Protein AF-A0A961CIH7-F1 (afdb_monomer_lite)

Structure (mmCIF, N/CA/C/O backbone):
data_AF-A0A961CIH7-F1
#
_entry.id   AF-A0A961CIH7-F1
#
loop_
_atom_site.group_PDB
_atom_site.id
_atom_site.type_symbol
_atom_site.label_atom_id
_atom_site.label_alt_id
_atom_site.label_comp_id
_atom_site.label_asym_id
_atom_site.label_entity_id
_atom_site.label_seq_id
_atom_site.pdbx_PDB_ins_code
_atom_site.Cartn_x
_atom_site.Cartn_y
_atom_site.Cartn_z
_atom_site.occupancy
_atom_site.B_iso_or_equiv
_atom_site.auth_seq_id
_atom_site.auth_comp_id
_atom_site.auth_asym_id
_atom_site.auth_atom_id
_atom_site.pdbx_PDB_model_num
ATOM 1 N N . MET A 1 1 ? -5.321 0.991 -10.968 1.00 87.06 1 MET A N 1
ATOM 2 C CA . MET A 1 1 ? -4.428 2.111 -11.330 1.00 87.06 1 MET A CA 1
ATOM 3 C C . MET A 1 1 ? -3.794 2.618 -10.050 1.00 87.06 1 MET A C 1
ATOM 5 O O . MET A 1 1 ? -4.503 2.678 -9.063 1.00 87.06 1 MET A O 1
ATOM 9 N N . GLU A 1 2 ? -2.503 2.921 -10.022 1.00 84.00 2 GLU A N 1
ATOM 10 C CA . GLU A 1 2 ? -1.928 3.670 -8.895 1.00 84.00 2 GLU A CA 1
ATOM 11 C C . GLU A 1 2 ? -2.085 5.167 -9.161 1.00 84.00 2 GLU A C 1
ATOM 13 O O . GLU A 1 2 ? -1.960 5.588 -10.314 1.00 84.00 2 GLU A O 1
ATOM 18 N N . ILE A 1 3 ? -2.409 5.942 -8.127 1.00 85.25 3 ILE A N 1
ATOM 19 C CA . ILE A 1 3 ? -2.537 7.399 -8.218 1.00 85.25 3 ILE A CA 1
ATOM 20 C C . ILE A 1 3 ? -1.649 8.058 -7.166 1.00 85.25 3 ILE A C 1
ATOM 22 O O . ILE A 1 3 ? -1.522 7.541 -6.062 1.00 85.25 3 ILE A O 1
ATOM 26 N N . VAL A 1 4 ? -1.061 9.201 -7.517 1.00 78.06 4 VAL A N 1
ATOM 27 C CA . VAL A 1 4 ? -0.292 10.052 -6.602 1.00 78.06 4 VAL A CA 1
ATOM 28 C C . VAL A 1 4 ? -1.061 11.361 -6.464 1.00 78.06 4 VAL A C 1
ATOM 30 O O . VAL A 1 4 ? -1.195 12.117 -7.434 1.00 78.06 4 VAL A O 1
ATOM 33 N N . THR A 1 5 ? -1.625 11.579 -5.280 1.00 81.12 5 THR A N 1
ATOM 34 C CA . THR A 1 5 ? -2.410 12.772 -4.942 1.00 81.12 5 THR A CA 1
ATOM 35 C C . THR A 1 5 ? -1.552 13.786 -4.189 1.00 81.12 5 THR A C 1
ATOM 37 O O . THR A 1 5 ? -0.358 13.572 -3.956 1.00 81.12 5 THR A O 1
ATOM 40 N N . GLU A 1 6 ? -2.148 14.918 -3.813 1.00 76.00 6 GLU A N 1
ATOM 41 C CA . GLU A 1 6 ? -1.465 15.949 -3.027 1.00 76.00 6 GLU A CA 1
ATOM 42 C C . GLU A 1 6 ? -0.928 15.398 -1.693 1.00 76.00 6 GLU A C 1
ATOM 44 O O . GLU A 1 6 ? 0.123 15.838 -1.231 1.00 76.00 6 GLU A O 1
ATOM 49 N N . LEU A 1 7 ? -1.590 14.389 -1.112 1.00 76.56 7 LEU A N 1
ATOM 50 C CA . LEU A 1 7 ? -1.195 13.777 0.162 1.00 76.56 7 LEU A CA 1
ATOM 51 C C . LEU A 1 7 ? 0.161 13.056 0.112 1.00 76.56 7 LEU A C 1
ATOM 53 O O . LEU A 1 7 ? 0.823 12.933 1.145 1.00 76.56 7 LEU A O 1
ATOM 57 N N . ASP A 1 8 ? 0.588 12.585 -1.062 1.00 69.06 8 ASP A N 1
ATOM 58 C CA . ASP A 1 8 ? 1.883 11.912 -1.251 1.00 69.06 8 ASP A CA 1
ATOM 59 C C . ASP A 1 8 ? 2.957 12.833 -1.863 1.00 69.06 8 ASP A C 1
ATOM 61 O O . ASP A 1 8 ? 4.163 12.553 -1.807 1.00 69.06 8 ASP A O 1
ATOM 65 N N . ALA A 1 9 ? 2.535 13.984 -2.392 1.00 65.06 9 ALA A N 1
ATOM 66 C CA . ALA A 1 9 ? 3.387 14.915 -3.109 1.00 65.06 9 ALA A CA 1
ATOM 67 C C . ALA A 1 9 ? 4.495 15.500 -2.215 1.00 65.06 9 ALA A C 1
ATOM 69 O O . ALA A 1 9 ? 4.264 16.188 -1.219 1.00 65.06 9 ALA A O 1
ATOM 70 N N . VAL A 1 10 ? 5.749 15.288 -2.614 1.00 63.66 10 VAL A N 1
ATOM 71 C CA . VAL A 1 10 ? 6.903 15.992 -2.036 1.00 63.66 10 VAL A CA 1
ATOM 72 C C . VAL A 1 10 ? 6.899 17.441 -2.553 1.00 63.66 10 VAL A C 1
ATOM 74 O O . VAL A 1 10 ? 6.533 17.659 -3.714 1.00 63.66 10 VAL A O 1
ATOM 77 N N . PRO A 1 11 ? 7.317 18.455 -1.768 1.00 57.00 11 PRO A N 1
ATOM 78 C CA . PRO A 1 11 ? 7.353 19.839 -2.237 1.00 57.00 11 PRO A CA 1
ATOM 79 C C . PRO A 1 11 ? 8.042 19.996 -3.602 1.00 57.00 11 PRO A C 1
ATOM 81 O O . PRO A 1 11 ? 9.214 19.662 -3.761 1.00 57.00 11 PRO A O 1
ATOM 84 N N . GLY A 1 12 ? 7.305 20.526 -4.584 1.00 56.75 12 GLY A N 1
ATOM 85 C CA . GLY A 1 12 ? 7.781 20.721 -5.959 1.00 56.75 12 GLY A CA 1
ATOM 86 C C . GLY A 1 12 ? 7.516 19.560 -6.925 1.00 56.75 12 GLY A C 1
ATOM 87 O O . GLY A 1 12 ? 7.891 19.676 -8.090 1.00 56.75 12 GLY A O 1
ATOM 88 N N . SER A 1 13 ? 6.876 18.475 -6.476 1.00 63.25 13 SER A N 1
ATOM 89 C CA . SER A 1 13 ? 6.378 17.409 -7.355 1.00 63.25 13 SER A CA 1
ATOM 90 C C . SER A 1 13 ? 5.023 17.763 -7.978 1.00 63.25 13 SER A C 1
ATOM 92 O O . SER A 1 13 ? 4.261 18.568 -7.437 1.00 63.25 13 SER A O 1
ATOM 94 N N . GLU A 1 14 ? 4.747 17.189 -9.149 1.00 70.38 14 GLU A N 1
ATOM 95 C CA . GLU A 1 14 ? 3.418 17.234 -9.757 1.00 70.38 14 GLU A CA 1
ATOM 96 C C . GLU A 1 14 ? 2.511 16.221 -9.054 1.00 70.38 14 GLU A C 1
ATOM 98 O O . GLU A 1 14 ? 2.923 15.093 -8.790 1.00 70.38 14 GLU A O 1
ATOM 103 N N . PHE A 1 15 ? 1.271 16.618 -8.785 1.00 79.06 15 PHE A N 1
ATOM 104 C CA . PHE A 1 15 ? 0.226 15.745 -8.261 1.00 79.06 15 PHE A CA 1
ATOM 105 C C . PHE A 1 15 ? -1.049 15.919 -9.077 1.00 79.06 15 PHE A C 1
ATOM 107 O O . PHE A 1 15 ? -1.225 16.917 -9.785 1.00 79.06 15 PHE A O 1
ATOM 114 N N . ILE A 1 16 ? -1.934 14.932 -8.987 1.00 81.50 16 ILE A N 1
ATOM 115 C CA . ILE A 1 16 ? -3.257 14.989 -9.597 1.00 81.50 16 ILE A CA 1
ATOM 116 C C . ILE A 1 16 ? -4.294 15.157 -8.488 1.00 81.50 16 ILE A C 1
ATOM 118 O O . ILE A 1 16 ? -4.253 14.467 -7.473 1.00 81.50 16 ILE A O 1
ATOM 122 N N . ASP A 1 17 ? -5.223 16.085 -8.703 1.00 90.50 17 ASP A N 1
ATOM 123 C CA . ASP A 1 17 ? -6.420 16.235 -7.879 1.00 90.50 17 ASP A CA 1
ATOM 124 C C . ASP A 1 17 ? -7.229 14.926 -7.863 1.00 90.50 17 ASP A C 1
ATOM 126 O O . ASP A 1 17 ? -7.422 14.297 -8.908 1.00 90.50 17 ASP A O 1
ATOM 130 N N . VAL A 1 18 ? -7.689 14.497 -6.687 1.00 93.56 18 VAL A N 1
ATOM 131 C CA . VAL A 1 18 ? -8.306 13.174 -6.512 1.00 93.56 18 VAL A CA 1
ATOM 132 C C . VAL A 1 18 ? -9.562 12.972 -7.373 1.00 93.56 18 VAL A C 1
ATOM 134 O O . VAL A 1 18 ? -9.771 11.866 -7.875 1.00 93.56 18 VAL A O 1
ATOM 137 N N . GLU A 1 19 ? -10.348 14.022 -7.636 1.00 94.88 19 GLU A N 1
ATOM 138 C CA . GLU A 1 19 ? -11.523 13.948 -8.518 1.00 94.88 19 GLU A CA 1
ATOM 139 C C . GLU A 1 19 ? -11.087 13.677 -9.959 1.00 94.88 19 GLU A C 1
ATOM 141 O O . GLU A 1 19 ? -11.604 12.787 -10.637 1.00 94.88 19 GLU A O 1
ATOM 146 N N . VAL A 1 20 ? -10.048 14.382 -10.417 1.00 94.69 20 VAL A N 1
ATOM 147 C CA . VAL A 1 20 ? -9.475 14.166 -11.753 1.00 94.69 20 VAL A CA 1
ATOM 148 C C . VAL A 1 20 ? -8.903 12.752 -11.877 1.00 94.69 20 VAL A C 1
ATOM 150 O O . VAL A 1 20 ? -9.085 12.100 -12.909 1.00 94.69 20 VAL A O 1
ATOM 153 N N . ALA A 1 21 ? -8.227 12.253 -10.840 1.00 93.50 21 ALA A N 1
ATOM 154 C CA . ALA A 1 21 ? -7.721 10.884 -10.816 1.00 93.50 21 ALA A CA 1
ATOM 155 C C . ALA A 1 21 ? -8.858 9.851 -10.901 1.00 93.50 21 ALA A C 1
ATOM 157 O O . ALA A 1 21 ? -8.747 8.885 -11.663 1.00 93.50 21 ALA A O 1
ATOM 158 N N . ALA A 1 22 ? -9.951 10.064 -10.162 1.00 96.25 22 ALA A N 1
ATOM 159 C CA . ALA A 1 22 ? -11.122 9.194 -10.169 1.00 96.25 22 ALA A CA 1
ATOM 160 C C . ALA A 1 22 ? -11.787 9.152 -11.556 1.00 96.25 22 ALA A C 1
ATOM 162 O O . ALA A 1 22 ? -12.001 8.067 -12.106 1.00 96.25 22 ALA A O 1
ATOM 163 N N . ASP A 1 23 ? -12.017 10.316 -12.167 1.00 96.75 23 ASP A N 1
ATOM 164 C CA . ASP A 1 23 ? -12.576 10.442 -13.516 1.00 96.75 23 ASP A CA 1
ATOM 165 C C . ASP A 1 23 ? -11.718 9.718 -14.561 1.00 96.75 23 ASP A C 1
ATOM 167 O O . ASP A 1 23 ? -12.231 8.959 -15.391 1.00 96.75 23 ASP A O 1
ATOM 171 N N . VAL A 1 24 ? -10.394 9.908 -14.516 1.00 95.56 24 VAL A N 1
ATOM 172 C CA . VAL A 1 24 ? -9.453 9.232 -15.422 1.00 95.56 24 VAL A CA 1
ATOM 173 C C . VAL A 1 24 ? -9.484 7.720 -15.214 1.00 95.56 24 VAL A C 1
ATOM 175 O O . VAL A 1 24 ? -9.499 6.971 -16.196 1.00 95.56 24 VAL A O 1
ATOM 178 N N . ALA A 1 25 ? -9.529 7.256 -13.964 1.00 95.81 25 ALA A N 1
ATOM 179 C CA . ALA A 1 25 ? -9.604 5.835 -13.655 1.00 95.81 25 ALA A CA 1
ATOM 180 C C . ALA A 1 25 ? -10.885 5.209 -14.235 1.00 95.81 25 ALA A C 1
ATOM 182 O O . ALA A 1 25 ? -10.819 4.198 -14.944 1.00 95.81 25 ALA A O 1
ATOM 183 N N . VAL A 1 26 ? -12.041 5.838 -14.011 1.00 97.19 26 VAL A N 1
ATOM 184 C CA . VAL A 1 26 ? -13.335 5.363 -14.520 1.00 97.19 26 VAL A CA 1
ATOM 185 C C . VAL A 1 26 ? -13.381 5.408 -16.048 1.00 97.19 26 VAL A C 1
ATOM 187 O O . VAL A 1 26 ? -13.754 4.419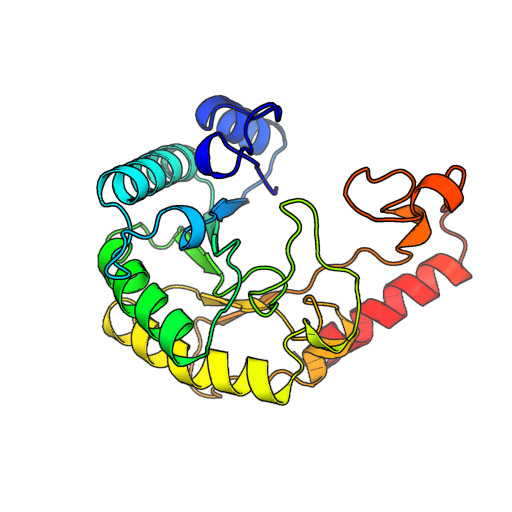 -16.683 1.00 97.19 26 VAL A O 1
ATOM 190 N N . ALA A 1 27 ? -12.949 6.511 -16.665 1.00 97.62 27 ALA A N 1
ATOM 191 C CA . ALA A 1 27 ? -12.910 6.654 -18.120 1.00 97.62 27 ALA A CA 1
ATOM 192 C C . ALA A 1 27 ? -11.953 5.647 -18.783 1.00 97.62 27 ALA A C 1
ATOM 194 O O . ALA A 1 27 ? -12.232 5.150 -19.876 1.00 97.62 27 ALA A O 1
ATOM 195 N N . GLY A 1 28 ? -10.852 5.306 -18.106 1.00 96.56 28 GLY A N 1
ATOM 196 C CA . GLY A 1 28 ? -9.916 4.256 -18.510 1.00 96.56 28 GLY A CA 1
ATOM 197 C C . GLY A 1 28 ? -10.448 2.831 -18.320 1.00 96.56 28 GLY A C 1
ATOM 198 O O . GLY A 1 28 ? -9.804 1.877 -18.755 1.00 96.56 28 GLY A O 1
ATOM 199 N N . GLY A 1 29 ? -11.617 2.663 -17.692 1.00 97.50 29 GLY A N 1
ATOM 200 C CA . GLY A 1 29 ? -12.225 1.363 -17.411 1.00 97.50 29 GLY A CA 1
ATOM 201 C C . GLY A 1 29 ? -11.604 0.624 -16.222 1.00 97.50 29 GLY A C 1
ATOM 202 O O . GLY A 1 29 ? -11.835 -0.580 -16.065 1.00 97.50 29 GLY A O 1
ATOM 203 N N . PHE A 1 30 ? -10.818 1.312 -15.388 1.00 97.88 30 PHE A N 1
ATOM 204 C CA . PHE A 1 30 ? -10.307 0.744 -14.147 1.00 97.88 30 PHE A CA 1
ATOM 205 C C . PHE A 1 30 ? -11.446 0.562 -13.139 1.00 97.88 30 PHE A C 1
ATOM 207 O O . PHE A 1 30 ? -12.399 1.331 -13.090 1.00 97.88 30 PHE A O 1
ATOM 214 N N . ARG A 1 31 ? -11.338 -0.491 -12.324 1.00 97.69 31 ARG A N 1
ATOM 215 C CA . ARG A 1 31 ? -12.286 -0.790 -11.233 1.00 97.69 31 ARG A CA 1
ATOM 216 C C . ARG A 1 31 ? -11.693 -0.559 -9.854 1.00 97.69 31 ARG A C 1
ATOM 218 O O . ARG A 1 31 ? -12.407 -0.610 -8.860 1.00 97.69 31 ARG A O 1
ATOM 225 N N . SER A 1 32 ? -10.382 -0.372 -9.805 1.00 97.31 32 SER A N 1
ATOM 226 C CA . SER A 1 32 ? -9.663 -0.158 -8.569 1.00 97.31 32 SER A CA 1
ATOM 227 C C . SER A 1 32 ? -8.552 0.860 -8.729 1.00 97.31 32 SER A C 1
ATOM 229 O O . SER A 1 32 ? -7.907 0.971 -9.785 1.00 97.31 32 SER A O 1
ATOM 231 N N . VAL A 1 33 ? -8.321 1.564 -7.631 1.00 97.50 33 VAL A N 1
ATOM 232 C CA . VAL A 1 33 ? -7.221 2.491 -7.437 1.00 97.50 33 VAL A CA 1
ATOM 233 C C . VAL A 1 33 ? -6.380 2.029 -6.249 1.00 97.50 33 VAL A C 1
ATOM 235 O O . VAL A 1 33 ? -6.917 1.560 -5.251 1.00 97.50 33 VAL A O 1
ATOM 238 N N . ARG A 1 34 ? -5.059 2.136 -6.366 1.00 97.12 34 ARG A N 1
ATOM 239 C CA . ARG A 1 34 ? -4.127 2.059 -5.243 1.00 97.12 34 ARG A CA 1
ATOM 240 C C . ARG A 1 34 ? -3.736 3.486 -4.881 1.00 97.12 34 ARG A C 1
ATOM 242 O O . ARG A 1 34 ? -3.322 4.228 -5.769 1.00 97.12 34 ARG A O 1
ATOM 249 N N . LEU A 1 35 ? -3.914 3.840 -3.614 1.00 95.81 35 LEU A N 1
ATOM 250 C CA . LEU A 1 35 ? -3.627 5.154 -3.051 1.00 95.81 35 LEU A CA 1
ATOM 251 C C . LEU A 1 35 ? -2.483 4.998 -2.036 1.00 95.81 35 LEU A C 1
ATOM 253 O O . LEU A 1 35 ? -2.737 4.557 -0.911 1.00 95.81 35 LEU A O 1
ATOM 257 N N . PRO A 1 36 ? -1.228 5.279 -2.421 1.00 92.50 36 PRO A N 1
ATOM 258 C CA . PRO A 1 36 ? -0.114 5.374 -1.488 1.00 92.50 36 PRO A CA 1
ATOM 259 C C . PRO A 1 36 ? -0.315 6.578 -0.560 1.00 92.50 36 PRO A C 1
ATOM 261 O O . PRO A 1 36 ? -0.553 7.689 -1.020 1.00 92.50 36 PRO A O 1
ATOM 264 N N . VAL A 1 37 ? -0.223 6.355 0.750 1.00 92.88 37 VAL A N 1
ATOM 265 C CA . VAL A 1 37 ? -0.408 7.384 1.778 1.00 92.88 37 VAL A CA 1
ATOM 266 C C . VAL A 1 37 ? 0.789 7.367 2.732 1.00 92.88 37 VAL A C 1
ATOM 268 O O . VAL A 1 37 ? 1.030 6.350 3.396 1.00 92.88 37 VAL A O 1
ATOM 271 N N . PRO A 1 38 ? 1.556 8.465 2.841 1.00 90.88 38 PRO A N 1
ATOM 272 C CA . PRO A 1 38 ? 2.780 8.497 3.633 1.00 90.88 38 PRO A CA 1
ATOM 273 C C . PRO A 1 38 ? 2.505 8.845 5.104 1.00 90.88 38 PRO A C 1
ATOM 275 O O . PRO A 1 38 ? 3.011 9.841 5.621 1.00 90.88 38 PRO A O 1
ATOM 278 N N . PHE A 1 39 ? 1.709 8.026 5.803 1.00 92.12 39 PHE A N 1
ATOM 279 C CA . PHE A 1 39 ? 1.260 8.303 7.179 1.00 92.12 39 PHE A CA 1
ATOM 280 C C . PHE A 1 39 ? 2.399 8.660 8.148 1.00 92.12 39 PHE A C 1
ATOM 282 O O . PHE A 1 39 ? 2.223 9.508 9.019 1.00 92.12 39 PHE A O 1
ATOM 289 N N . THR A 1 40 ? 3.587 8.068 7.981 1.00 90.06 40 THR A N 1
ATOM 290 C CA . THR A 1 40 ? 4.745 8.335 8.848 1.00 90.06 40 THR A CA 1
ATOM 291 C C . THR A 1 40 ? 5.303 9.756 8.722 1.00 90.06 40 THR A C 1
ATOM 293 O O . THR A 1 40 ? 5.964 10.218 9.648 1.00 90.06 40 THR A O 1
ATOM 296 N N . ARG A 1 41 ? 5.027 10.478 7.622 1.00 88.62 41 ARG A N 1
ATOM 297 C CA . ARG A 1 41 ? 5.406 11.898 7.455 1.00 88.62 41 ARG A CA 1
ATOM 298 C C . ARG A 1 41 ? 4.525 12.848 8.270 1.00 88.62 41 ARG A C 1
ATOM 300 O O . ARG A 1 41 ? 4.939 13.974 8.526 1.00 88.62 41 ARG A O 1
ATOM 307 N N . TYR A 1 42 ? 3.342 12.390 8.670 1.00 90.88 42 TYR A N 1
ATOM 308 C CA . TYR A 1 42 ? 2.320 13.168 9.371 1.00 90.88 42 TYR A CA 1
ATOM 309 C C . TYR A 1 42 ? 2.127 12.670 10.808 1.00 90.88 42 TYR A C 1
ATOM 311 O O . TYR A 1 42 ? 1.027 12.719 11.353 1.00 90.88 42 TYR A O 1
ATOM 319 N N . LEU A 1 43 ? 3.199 12.156 11.416 1.00 92.19 43 LEU A N 1
ATOM 320 C CA . LEU A 1 43 ? 3.225 11.855 12.840 1.00 92.19 43 LEU A CA 1
ATOM 321 C C . LEU A 1 43 ? 3.585 13.111 13.633 1.00 92.19 43 LEU A C 1
ATOM 323 O O . LEU A 1 43 ? 4.579 13.783 13.356 1.00 92.19 43 LEU A O 1
ATOM 327 N N . GLU A 1 44 ? 2.802 13.384 14.665 1.00 93.69 44 GLU A N 1
ATOM 328 C CA . GLU A 1 44 ? 3.131 14.340 15.710 1.00 93.69 44 GLU A CA 1
ATOM 329 C C . GLU A 1 44 ? 4.336 13.850 16.537 1.00 93.69 44 GLU A C 1
ATOM 331 O O . GLU A 1 44 ? 4.658 12.656 16.539 1.00 93.69 44 GLU A O 1
ATOM 336 N N . PRO A 1 45 ? 5.011 14.730 17.305 1.00 92.44 45 PRO A N 1
ATOM 337 C CA . PRO A 1 45 ? 6.168 14.343 18.116 1.00 92.44 45 PRO A CA 1
ATOM 338 C C . PRO A 1 45 ? 5.914 13.223 19.137 1.00 92.44 45 PRO A C 1
ATOM 340 O O . PRO A 1 45 ? 6.866 12.601 19.605 1.00 92.44 45 PRO A O 1
ATOM 343 N N . ASP A 1 46 ? 4.657 12.986 19.519 1.00 93.81 46 ASP A N 1
ATOM 344 C CA . ASP A 1 46 ? 4.258 11.896 20.414 1.00 93.81 46 ASP A CA 1
ATOM 345 C C . ASP A 1 46 ? 3.916 10.584 19.680 1.00 93.81 46 ASP A C 1
ATOM 347 O O . ASP A 1 46 ? 3.573 9.593 20.326 1.00 93.81 46 ASP A O 1
ATOM 351 N N . GLY A 1 47 ? 4.048 10.561 18.350 1.00 92.44 47 GLY A N 1
ATOM 352 C CA . GLY A 1 47 ? 3.756 9.417 17.490 1.00 92.44 47 GLY A CA 1
ATOM 353 C C . GLY A 1 47 ? 2.284 9.279 17.105 1.00 92.44 47 GLY A C 1
ATOM 354 O O . GLY A 1 47 ? 1.909 8.248 16.538 1.00 92.44 47 GLY A O 1
ATOM 355 N N . THR A 1 48 ? 1.441 10.269 17.412 1.00 96.06 48 THR A N 1
ATOM 356 C CA . THR A 1 48 ? 0.054 10.284 16.935 1.00 96.06 48 THR A CA 1
ATOM 357 C C . THR A 1 48 ? -0.026 10.708 15.470 1.00 96.06 48 THR A C 1
ATOM 359 O O . THR A 1 48 ? 0.734 11.564 15.033 1.00 96.06 48 THR A O 1
ATOM 362 N N . VAL A 1 49 ? -0.916 10.100 14.685 1.00 95.88 49 VAL A N 1
ATOM 363 C CA . VAL A 1 49 ? -1.174 10.550 13.305 1.00 95.88 49 VAL A CA 1
ATOM 364 C C . VAL A 1 49 ? -1.964 11.857 13.355 1.00 95.88 49 VAL A C 1
ATOM 366 O O . VAL A 1 49 ? -2.974 11.922 14.058 1.00 95.88 49 VAL A O 1
ATOM 369 N N . ASP A 1 50 ? -1.529 12.874 12.605 1.00 96.00 50 ASP A N 1
ATOM 370 C CA . ASP A 1 50 ? -2.215 14.166 12.502 1.00 96.00 50 ASP A CA 1
ATOM 371 C C . ASP A 1 50 ? -3.699 13.952 12.128 1.00 96.00 50 ASP A C 1
ATOM 373 O O . ASP A 1 50 ? -4.004 13.443 11.041 1.00 96.00 50 ASP A O 1
ATOM 377 N N . PRO A 1 51 ? -4.649 14.344 13.000 1.00 95.31 51 PRO A N 1
ATOM 378 C CA . PRO A 1 51 ? -6.073 14.170 12.738 1.00 95.31 51 PRO A CA 1
ATOM 379 C C . PRO A 1 51 ? -6.571 14.916 11.496 1.00 95.31 51 PRO A C 1
ATOM 381 O O . PRO A 1 51 ? -7.514 14.458 10.854 1.00 95.31 51 PRO A O 1
ATOM 384 N N . ALA A 1 52 ? -5.976 16.063 11.157 1.00 95.62 52 ALA A N 1
ATOM 385 C CA . ALA A 1 52 ? -6.358 16.820 9.969 1.00 95.62 52 ALA A CA 1
ATOM 386 C C . ALA A 1 52 ? -5.915 16.101 8.691 1.00 95.62 52 ALA A C 1
ATOM 388 O O . ALA A 1 52 ? -6.674 16.040 7.725 1.00 95.62 52 ALA A O 1
ATOM 389 N N . PHE A 1 53 ? -4.719 15.508 8.706 1.00 95.12 53 PHE A N 1
ATOM 390 C CA . PHE A 1 53 ? -4.248 14.663 7.613 1.00 95.12 53 PHE A CA 1
ATOM 391 C C . PHE A 1 53 ? -5.125 13.421 7.447 1.00 95.12 53 PHE A C 1
ATOM 393 O O . PHE A 1 53 ? -5.523 13.090 6.335 1.00 95.12 53 PHE A O 1
ATOM 400 N N . LEU A 1 54 ? -5.482 12.760 8.550 1.00 95.88 54 LEU A N 1
ATOM 401 C CA . LEU A 1 54 ? -6.342 11.582 8.503 1.00 95.88 54 LEU A CA 1
ATOM 402 C C . LEU A 1 54 ? -7.726 11.903 7.925 1.00 95.88 54 LEU A C 1
ATOM 404 O O . LEU A 1 54 ? -8.211 11.150 7.089 1.00 95.88 54 LEU A O 1
ATOM 408 N N . ALA A 1 55 ? -8.314 13.046 8.290 1.00 96.12 55 ALA A N 1
ATOM 409 C CA . ALA A 1 55 ? -9.560 13.516 7.686 1.00 96.12 55 ALA A CA 1
ATOM 410 C C . ALA A 1 55 ? -9.418 13.761 6.170 1.00 96.12 55 ALA A C 1
ATOM 412 O O . ALA A 1 55 ? -10.304 13.393 5.407 1.00 96.12 55 ALA A O 1
ATOM 413 N N . ALA A 1 56 ? -8.288 14.311 5.715 1.00 96.00 56 ALA A N 1
ATOM 414 C CA . ALA A 1 56 ? -8.033 14.491 4.285 1.00 96.00 56 ALA A CA 1
ATOM 415 C C . ALA A 1 56 ? -7.912 13.149 3.535 1.00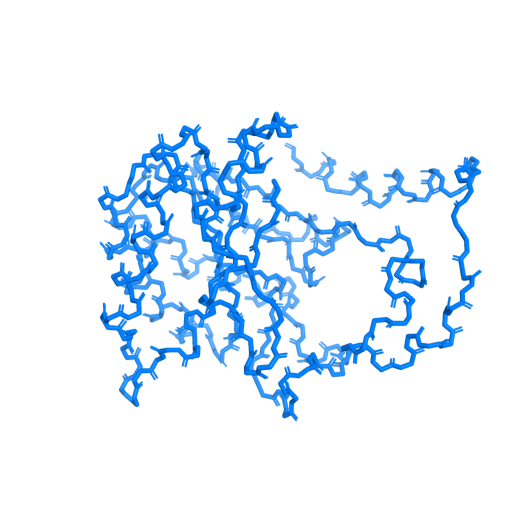 96.00 56 ALA A C 1
ATOM 417 O O . ALA A 1 56 ? -8.413 13.020 2.421 1.00 96.00 56 ALA A O 1
ATOM 418 N N . VAL A 1 57 ? -7.308 12.127 4.156 1.00 96.69 57 VAL A N 1
ATOM 419 C CA . VAL A 1 57 ? -7.299 10.757 3.610 1.00 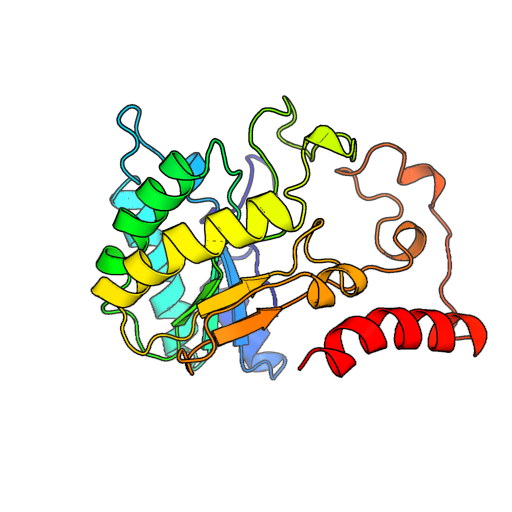96.69 57 VAL A CA 1
ATOM 420 C C . VAL A 1 57 ? -8.727 10.220 3.486 1.00 96.69 57 VAL A C 1
ATOM 422 O O . VAL A 1 57 ? -9.070 9.636 2.462 1.00 96.69 57 VAL A O 1
ATOM 425 N N . GLU A 1 58 ? -9.574 10.416 4.499 1.00 97.38 58 GLU A N 1
ATOM 426 C CA . GLU A 1 58 ? -10.979 9.991 4.451 1.00 97.38 58 GLU A CA 1
ATOM 427 C C . GLU A 1 58 ? -11.766 10.693 3.338 1.00 97.38 58 GLU A C 1
ATOM 429 O O . GLU A 1 58 ? -12.546 10.031 2.650 1.00 97.38 58 GLU A O 1
ATOM 434 N N . ASP A 1 59 ? -11.528 11.988 3.116 1.00 96.94 59 ASP A N 1
ATOM 435 C CA . ASP A 1 59 ? -12.134 12.745 2.018 1.00 96.94 59 ASP A CA 1
ATOM 436 C C . ASP A 1 59 ? -11.714 12.179 0.646 1.00 96.94 59 ASP A C 1
ATOM 438 O O . ASP A 1 59 ? -12.568 11.947 -0.214 1.00 96.94 59 ASP A O 1
ATOM 442 N N . GLU A 1 60 ? -10.428 11.866 0.437 1.00 97.25 60 GLU A N 1
ATOM 443 C CA . GLU A 1 60 ? -9.963 11.234 -0.810 1.00 97.25 60 GLU A CA 1
ATOM 444 C C . GLU A 1 60 ? -10.554 9.828 -1.012 1.00 97.25 60 GLU A C 1
ATOM 446 O O . GLU A 1 60 ? -10.961 9.468 -2.122 1.00 97.25 60 GLU A O 1
ATOM 451 N N . LEU A 1 61 ? -10.654 9.027 0.056 1.00 98.00 61 LEU A N 1
ATOM 452 C CA . LEU A 1 61 ? -11.308 7.716 0.010 1.00 98.00 61 LEU A CA 1
ATOM 453 C C . LEU A 1 61 ? -12.791 7.837 -0.355 1.00 98.00 61 LEU A C 1
ATOM 455 O O . LEU A 1 61 ? -13.287 7.034 -1.153 1.00 98.00 61 LEU A O 1
ATOM 459 N N . ALA A 1 62 ? -13.493 8.834 0.188 1.00 98.19 62 ALA A N 1
ATOM 460 C CA . ALA A 1 62 ? -14.889 9.099 -0.137 1.00 98.19 62 ALA A CA 1
ATOM 461 C C . ALA A 1 62 ? -15.049 9.436 -1.624 1.00 98.19 62 ALA A C 1
ATOM 463 O O . ALA A 1 62 ? -15.834 8.776 -2.303 1.00 98.19 62 ALA A O 1
ATOM 464 N N . VAL A 1 63 ? -14.234 10.351 -2.163 1.00 98.12 63 VAL A N 1
ATOM 465 C CA . VAL A 1 63 ? -14.247 10.690 -3.597 1.00 98.12 63 VAL A CA 1
ATOM 466 C C . VAL A 1 63 ? -14.069 9.441 -4.459 1.00 98.12 63 VAL A C 1
ATOM 468 O O . VAL A 1 63 ? -14.891 9.152 -5.330 1.00 98.12 63 VAL A O 1
ATOM 471 N N . LEU A 1 64 ? -13.024 8.651 -4.206 1.00 98.12 64 LEU A N 1
ATOM 472 C CA . LEU A 1 64 ? -12.723 7.470 -5.017 1.00 98.12 64 LEU A CA 1
ATOM 473 C C . LEU A 1 64 ? -13.830 6.407 -4.930 1.00 98.12 64 LEU A C 1
ATOM 475 O O . LEU A 1 64 ? -14.195 5.792 -5.937 1.00 98.12 64 LEU A O 1
ATOM 479 N N . THR A 1 65 ? -14.380 6.180 -3.738 1.00 98.44 65 THR A N 1
ATOM 480 C CA . THR A 1 65 ? -15.425 5.167 -3.535 1.00 98.44 65 THR A CA 1
ATOM 481 C C . THR A 1 65 ? -16.796 5.607 -4.048 1.00 98.44 65 THR A C 1
ATOM 483 O O . THR A 1 65 ? -17.523 4.760 -4.572 1.00 98.44 65 THR A O 1
ATOM 486 N N . ASP A 1 66 ? -17.121 6.903 -4.024 1.00 98.38 66 ASP A N 1
ATOM 487 C CA . ASP A 1 66 ? -18.328 7.468 -4.647 1.00 98.38 66 ASP A CA 1
ATOM 488 C C . ASP A 1 66 ? -18.302 7.333 -6.180 1.00 98.38 66 ASP A C 1
ATOM 490 O O . ASP A 1 66 ? -19.348 7.167 -6.816 1.00 98.38 66 ASP A O 1
ATOM 494 N N . HIS A 1 67 ? -17.107 7.268 -6.776 1.00 98.06 67 HIS A N 1
ATOM 495 C CA . HIS A 1 67 ? -16.903 6.898 -8.183 1.00 98.06 67 HIS A CA 1
ATOM 496 C C . HIS A 1 67 ? -17.034 5.387 -8.450 1.00 98.06 67 HIS A C 1
ATOM 498 O O . HIS A 1 67 ? -16.858 4.922 -9.580 1.00 98.06 67 HIS A O 1
ATOM 504 N N . GLY A 1 68 ? -17.367 4.593 -7.429 1.00 98.00 68 GLY A N 1
ATOM 505 C CA . GLY A 1 68 ? -17.551 3.148 -7.526 1.00 98.00 68 GLY A CA 1
ATOM 506 C C . GLY A 1 68 ? -16.246 2.357 -7.627 1.00 98.00 68 GLY A C 1
ATOM 507 O O . GLY A 1 68 ? -16.276 1.195 -8.042 1.00 98.00 68 GLY A O 1
ATOM 508 N N . LEU A 1 69 ? -15.106 2.960 -7.274 1.00 98.44 69 LEU A N 1
ATOM 509 C CA . LEU A 1 69 ? -13.804 2.298 -7.294 1.00 98.44 69 LEU A CA 1
ATOM 510 C C . LEU A 1 69 ? -13.566 1.521 -5.992 1.00 98.44 69 LEU A C 1
ATOM 512 O O . LEU A 1 69 ? -13.886 1.972 -4.893 1.00 98.44 69 LEU A O 1
ATOM 516 N N . THR A 1 70 ? -12.944 0.349 -6.111 1.00 98.62 70 THR A N 1
ATOM 517 C CA . THR A 1 70 ? -12.259 -0.291 -4.980 1.00 98.62 70 THR A CA 1
ATOM 518 C C . THR A 1 70 ? -10.950 0.446 -4.720 1.00 98.62 70 THR A C 1
ATOM 520 O O . THR A 1 70 ? -10.167 0.638 -5.648 1.00 98.62 70 THR A O 1
ATOM 523 N N . VAL A 1 71 ? -10.680 0.828 -3.476 1.00 98.62 71 VAL A N 1
ATOM 524 C CA . VAL A 1 71 ? -9.466 1.566 -3.117 1.00 98.62 71 VAL A CA 1
ATOM 525 C C . VAL A 1 71 ? -8.571 0.697 -2.252 1.00 98.62 71 VAL A C 1
ATOM 527 O O . VAL A 1 71 ? -8.999 0.217 -1.210 1.00 98.62 71 VAL A O 1
ATOM 530 N N . VAL A 1 72 ? -7.323 0.498 -2.662 1.00 98.56 72 VAL A N 1
ATOM 531 C CA . VAL A 1 72 ? -6.274 -0.057 -1.803 1.00 98.56 72 VAL A CA 1
ATOM 532 C C . VAL A 1 72 ? -5.536 1.123 -1.185 1.00 98.56 72 VAL A C 1
ATOM 534 O O . VAL A 1 72 ? -4.716 1.742 -1.861 1.00 98.56 72 VAL A O 1
ATOM 537 N N . VAL A 1 73 ? -5.852 1.463 0.068 1.00 97.75 73 VAL A N 1
ATOM 538 C CA . VAL A 1 73 ? -5.074 2.454 0.820 1.00 97.75 73 VAL A CA 1
ATOM 539 C C . VAL A 1 73 ? -3.796 1.785 1.301 1.00 97.75 73 VAL A C 1
ATOM 541 O O . VAL A 1 73 ? -3.836 0.808 2.050 1.00 97.75 73 VAL A O 1
ATOM 544 N N . SER A 1 74 ? -2.664 2.274 0.812 1.00 95.62 74 SER A N 1
ATOM 545 C CA . SER A 1 74 ? -1.357 1.675 1.037 1.00 95.62 74 SER A CA 1
ATOM 546 C C . SER A 1 74 ? -0.505 2.543 1.934 1.00 95.62 74 SER A C 1
ATOM 548 O O . SER A 1 74 ? -0.319 3.724 1.657 1.00 95.62 74 SER A O 1
ATOM 550 N N . CYS A 1 75 ? 0.029 1.965 3.011 1.00 92.75 75 CYS A N 1
ATOM 551 C CA . CYS A 1 75 ? 0.989 2.668 3.853 1.00 92.75 75 CYS A CA 1
ATOM 552 C C . CYS A 1 75 ? 2.304 2.827 3.074 1.00 92.75 75 CYS A C 1
ATOM 554 O O . CYS A 1 75 ? 3.127 1.908 3.029 1.00 92.75 75 CYS A O 1
ATOM 556 N N . SER A 1 76 ? 2.516 3.999 2.472 1.00 87.56 76 SER A N 1
ATOM 557 C CA . SER A 1 76 ? 3.789 4.403 1.860 1.00 87.56 76 SER A CA 1
ATOM 558 C C . SER A 1 76 ? 4.757 4.849 2.959 1.00 87.56 76 SER A C 1
ATOM 560 O O . SER A 1 76 ? 5.097 6.021 3.116 1.00 87.56 76 SER A O 1
ATOM 562 N N . CYS A 1 77 ? 5.093 3.900 3.827 1.00 82.19 77 CYS A N 1
ATOM 563 C CA . CYS A 1 77 ? 5.641 4.144 5.150 1.00 82.19 77 CYS A CA 1
ATOM 564 C C . CYS A 1 77 ? 7.005 3.476 5.296 1.00 82.19 77 CYS A C 1
ATOM 566 O O . CYS A 1 77 ? 7.184 2.319 4.930 1.00 82.19 77 CYS A O 1
ATOM 568 N N . THR A 1 78 ? 7.949 4.178 5.912 1.00 80.25 78 THR A N 1
ATOM 569 C CA . THR A 1 78 ? 9.192 3.577 6.406 1.00 80.25 78 THR A CA 1
ATOM 570 C C . THR A 1 78 ? 8.964 2.989 7.792 1.00 80.25 78 THR A C 1
ATOM 572 O O . THR A 1 78 ? 8.342 3.634 8.640 1.00 80.25 78 THR A O 1
ATOM 575 N N . ILE A 1 79 ? 9.498 1.801 8.058 1.00 85.94 79 ILE A N 1
ATOM 576 C CA . ILE A 1 79 ? 9.322 1.122 9.342 1.00 85.94 79 ILE A CA 1
ATOM 577 C C . ILE A 1 79 ? 10.523 1.436 10.241 1.00 85.94 79 ILE A C 1
ATOM 579 O O . ILE A 1 79 ? 11.629 1.007 9.962 1.00 85.94 79 ILE A O 1
ATOM 583 N N . GLU A 1 80 ? 10.338 2.180 11.332 1.00 87.38 80 GLU A N 1
ATOM 584 C CA . GLU A 1 80 ? 11.424 2.429 12.310 1.00 87.38 80 GLU A CA 1
ATOM 585 C C . GLU A 1 80 ? 11.705 1.191 13.170 1.00 87.38 80 GLU A C 1
ATOM 587 O O . GLU A 1 80 ? 12.840 0.845 13.476 1.00 87.38 80 GLU A O 1
ATOM 592 N N . SER A 1 81 ? 10.639 0.512 13.579 1.00 91.62 81 SER A N 1
ATOM 593 C CA . SER A 1 81 ? 10.684 -0.738 14.328 1.00 91.62 81 SER A CA 1
ATOM 594 C C . SER A 1 81 ? 9.340 -1.446 14.196 1.00 91.62 81 SER A C 1
ATOM 596 O O . SER A 1 81 ? 8.332 -0.822 13.851 1.00 91.62 81 SER A O 1
ATOM 598 N N . ILE A 1 82 ? 9.298 -2.738 14.523 1.00 94.69 82 ILE A N 1
ATOM 599 C CA . ILE A 1 82 ? 8.038 -3.496 14.569 1.00 94.69 82 ILE A CA 1
ATOM 600 C C . ILE A 1 82 ? 7.055 -2.862 15.568 1.00 94.69 82 ILE A C 1
ATOM 602 O O . ILE A 1 82 ? 5.865 -2.773 15.274 1.00 94.69 82 ILE A O 1
ATOM 606 N N . ASP A 1 83 ? 7.547 -2.345 16.699 1.00 95.81 83 ASP A N 1
ATOM 607 C CA . ASP A 1 83 ? 6.715 -1.663 17.697 1.00 95.81 83 ASP A CA 1
ATOM 608 C C . ASP A 1 83 ? 6.124 -0.355 17.155 1.00 95.81 83 ASP A C 1
ATOM 610 O O . ASP A 1 83 ? 4.942 -0.081 17.366 1.00 95.81 83 ASP A O 1
ATOM 614 N N . ALA A 1 84 ? 6.911 0.435 16.416 1.00 93.75 84 ALA A N 1
ATOM 615 C CA . ALA A 1 84 ? 6.429 1.659 15.775 1.00 93.75 84 ALA A CA 1
ATOM 616 C C . ALA A 1 84 ? 5.399 1.356 14.675 1.00 93.75 84 ALA A C 1
ATOM 618 O O . ALA A 1 84 ? 4.373 2.027 14.582 1.00 93.75 84 ALA A O 1
ATOM 619 N N . PHE A 1 85 ? 5.631 0.310 13.879 1.00 95.94 85 PHE A N 1
ATOM 620 C CA . PHE A 1 85 ? 4.694 -0.128 12.846 1.00 95.94 85 PHE A CA 1
ATOM 621 C C . PHE A 1 85 ? 3.374 -0.634 13.436 1.00 95.94 85 PHE A C 1
ATOM 623 O O . PHE A 1 85 ? 2.292 -0.287 12.962 1.00 95.94 85 PHE A O 1
ATOM 630 N N . HIS A 1 86 ? 3.454 -1.388 14.532 1.00 97.75 86 HIS A N 1
ATOM 631 C CA . HIS A 1 86 ? 2.294 -1.785 15.315 1.00 97.75 86 HIS A CA 1
ATOM 632 C C . HIS A 1 86 ? 1.553 -0.581 15.909 1.00 97.75 86 HIS A C 1
ATOM 634 O O . HIS A 1 86 ? 0.329 -0.517 15.807 1.00 97.75 86 HIS A O 1
ATOM 640 N N . ALA A 1 87 ? 2.265 0.395 16.478 1.00 97.56 87 ALA A N 1
ATOM 641 C CA . ALA A 1 87 ? 1.662 1.611 17.022 1.00 97.56 87 ALA A CA 1
ATOM 642 C C . ALA A 1 87 ? 0.966 2.461 15.946 1.00 97.56 87 ALA A C 1
ATOM 644 O O . ALA A 1 87 ? -0.082 3.047 16.219 1.00 97.56 87 ALA A O 1
ATOM 645 N N . LEU A 1 88 ? 1.506 2.498 14.725 1.00 97.44 88 LEU A N 1
ATOM 646 C CA . LEU A 1 88 ? 0.872 3.156 13.586 1.00 97.44 88 LEU A CA 1
ATOM 647 C C . LEU A 1 88 ? -0.450 2.466 13.225 1.00 97.44 88 LEU A C 1
ATOM 649 O O . LEU A 1 88 ? -1.505 3.097 13.231 1.00 97.44 88 LEU A O 1
ATOM 653 N N . TRP A 1 89 ? -0.431 1.154 12.985 1.00 98.44 89 TRP A N 1
ATOM 654 C CA . TRP A 1 89 ? -1.643 0.418 12.610 1.00 98.44 89 TRP A CA 1
ATOM 655 C C . TRP A 1 89 ? -2.688 0.332 13.728 1.00 98.44 89 TRP A C 1
ATOM 657 O O . TRP A 1 89 ? -3.882 0.275 13.434 1.00 98.44 89 TRP A O 1
ATOM 667 N N . ALA A 1 90 ? -2.274 0.407 14.997 1.00 98.44 90 ALA A N 1
ATOM 668 C CA . ALA A 1 90 ? -3.183 0.553 16.135 1.00 98.44 90 ALA A CA 1
ATOM 669 C C . ALA A 1 90 ? -3.993 1.861 16.097 1.00 98.44 90 ALA A C 1
ATOM 671 O O . ALA A 1 90 ? -5.053 1.927 16.716 1.00 98.44 90 ALA A O 1
ATOM 672 N N . GLN A 1 91 ? -3.520 2.880 15.372 1.00 98.31 91 GLN A N 1
ATOM 673 C CA . GLN A 1 91 ? -4.243 4.131 15.131 1.00 98.31 91 GLN A CA 1
ATOM 674 C C . GLN A 1 91 ? -5.032 4.078 13.819 1.00 98.31 91 GLN A C 1
ATOM 676 O O . GLN A 1 91 ? -6.225 4.378 13.810 1.00 98.31 91 GLN A O 1
ATOM 681 N N . LEU A 1 92 ? -4.394 3.645 12.725 1.00 98.44 92 LEU A N 1
ATOM 682 C CA . LEU A 1 92 ? -5.004 3.650 11.391 1.00 98.44 92 LEU A CA 1
ATOM 683 C C . LEU A 1 92 ? -6.205 2.708 11.288 1.00 98.44 92 LEU A C 1
ATOM 685 O O . LEU A 1 92 ? -7.243 3.088 10.750 1.00 98.44 92 LEU A O 1
ATOM 689 N N . ALA A 1 93 ? -6.089 1.488 11.821 1.00 98.50 93 ALA A N 1
ATOM 690 C CA . ALA A 1 93 ? -7.147 0.494 11.700 1.00 98.50 93 ALA A CA 1
ATOM 691 C C . ALA A 1 93 ? -8.477 0.955 12.324 1.00 98.50 93 ALA A C 1
ATOM 693 O O . ALA A 1 93 ? -9.493 0.889 11.634 1.00 98.50 93 ALA A O 1
ATOM 694 N N . PRO A 1 94 ? -8.543 1.401 13.597 1.00 98.56 94 PRO A N 1
ATOM 695 C CA . PRO A 1 94 ? -9.795 1.905 14.155 1.00 98.56 94 PRO A CA 1
ATOM 696 C C . PRO A 1 94 ? -10.259 3.216 13.516 1.00 98.56 94 PRO A C 1
ATOM 698 O O . PRO A 1 94 ? -11.464 3.389 13.374 1.00 98.56 94 PRO A O 1
ATOM 701 N N . ALA A 1 95 ? -9.351 4.111 13.115 1.00 98.19 95 ALA A N 1
ATOM 702 C CA . ALA A 1 95 ? -9.746 5.367 12.482 1.00 98.19 95 ALA A CA 1
ATOM 703 C C . ALA A 1 95 ? -10.458 5.140 11.143 1.00 98.19 95 ALA A C 1
ATOM 705 O O . ALA A 1 95 ? -11.514 5.704 10.899 1.00 98.19 95 ALA A O 1
ATOM 706 N N . LEU A 1 96 ? -9.941 4.227 10.322 1.00 98.00 96 LEU A N 1
ATOM 707 C CA . LEU A 1 96 ? -10.506 3.908 9.011 1.00 98.00 96 LEU A CA 1
ATOM 708 C C . LEU A 1 96 ? -11.538 2.764 9.063 1.00 98.00 96 LEU A C 1
ATOM 710 O O . LEU A 1 96 ? -11.882 2.188 8.029 1.00 98.00 96 LEU A O 1
ATOM 714 N N . ALA A 1 97 ? -12.030 2.387 10.249 1.00 98.12 97 ALA A N 1
ATOM 715 C CA . ALA A 1 97 ? -12.896 1.217 10.411 1.00 98.12 97 ALA A CA 1
ATOM 716 C C . ALA A 1 97 ? -14.269 1.379 9.742 1.00 98.12 97 ALA A C 1
ATOM 718 O O . ALA A 1 97 ? -14.795 0.405 9.202 1.00 98.12 97 ALA A O 1
ATOM 719 N N . ASP A 1 98 ? -14.807 2.600 9.722 1.00 97.81 98 ASP A N 1
ATOM 720 C CA . ASP A 1 98 ? -16.127 2.907 9.156 1.00 97.81 98 ASP A CA 1
ATOM 721 C C . ASP A 1 98 ? -16.104 3.099 7.626 1.00 97.81 98 ASP A C 1
ATOM 723 O O . ASP A 1 98 ? -17.156 3.231 6.997 1.00 97.81 98 ASP A O 1
ATOM 727 N N . GLN A 1 99 ? -14.918 3.055 7.002 1.00 98.56 99 GLN A N 1
ATOM 728 C CA . GLN A 1 99 ? -14.772 3.098 5.546 1.00 98.56 99 GLN A CA 1
ATOM 729 C C . GLN A 1 99 ? -15.485 1.905 4.889 1.00 98.56 99 GLN A C 1
ATOM 731 O O . GLN A 1 99 ? -15.458 0.794 5.441 1.00 98.56 99 GLN A O 1
ATOM 736 N N . PRO A 1 100 ? -16.079 2.068 3.691 1.00 98.31 100 PRO A N 1
ATOM 737 C CA . PRO A 1 100 ? -16.856 1.007 3.063 1.00 98.31 100 PRO A CA 1
ATOM 738 C C . PRO A 1 100 ? -15.998 -0.244 2.781 1.00 98.31 100 PRO A C 1
ATOM 740 O O . PRO A 1 100 ? -14.770 -0.152 2.679 1.00 98.31 100 PRO A O 1
ATOM 743 N N . PRO A 1 101 ? -16.611 -1.431 2.593 1.00 98.31 101 PRO A N 1
ATOM 744 C CA . PRO A 1 101 ? -15.878 -2.666 2.289 1.00 98.31 101 PRO A CA 1
ATOM 745 C C . PRO A 1 101 ? -15.048 -2.615 0.999 1.00 98.31 101 PRO A C 1
ATOM 747 O O . PRO A 1 101 ? -14.201 -3.477 0.785 1.00 98.31 101 PRO A O 1
ATOM 750 N N . SER A 1 102 ? -15.293 -1.631 0.128 1.00 98.38 102 SER A N 1
ATOM 751 C CA . SER A 1 102 ? -14.489 -1.344 -1.061 1.00 98.38 102 SER A CA 1
ATOM 752 C C . SER A 1 102 ? -13.128 -0.712 -0.745 1.00 98.38 102 SER A C 1
ATOM 754 O O . SER A 1 102 ? -12.327 -0.586 -1.666 1.00 98.38 102 SER A O 1
ATOM 756 N N . VAL A 1 103 ? -12.845 -0.342 0.510 1.00 98.75 103 VAL A N 1
ATOM 757 C CA . VAL A 1 103 ? -11.527 0.131 0.961 1.00 98.75 103 VAL A CA 1
ATOM 758 C C . VAL A 1 103 ? -10.742 -1.022 1.585 1.00 98.75 103 VAL A C 1
ATOM 760 O O . VAL A 1 103 ? -11.131 -1.581 2.615 1.00 98.75 103 VAL A O 1
ATOM 763 N N . TYR A 1 104 ? -9.627 -1.382 0.960 1.00 98.75 104 TYR A N 1
ATOM 764 C CA . TYR A 1 104 ? -8.695 -2.416 1.402 1.00 98.75 104 TYR A CA 1
ATOM 765 C C . TYR A 1 104 ? -7.469 -1.767 2.038 1.00 98.75 104 TYR A C 1
ATOM 767 O O . TYR A 1 104 ? -7.042 -0.704 1.597 1.00 98.75 104 TYR A O 1
ATOM 775 N N . PHE A 1 105 ? -6.882 -2.419 3.039 1.00 98.75 105 PHE A N 1
ATOM 776 C CA . PHE A 1 105 ? -5.686 -1.922 3.724 1.00 98.75 105 PHE A CA 1
ATOM 777 C C . PHE A 1 105 ? -4.448 -2.658 3.233 1.00 98.75 105 PHE A C 1
ATOM 779 O O . PHE A 1 105 ? -4.341 -3.856 3.464 1.00 98.75 105 PHE A O 1
ATOM 786 N N . GLU A 1 106 ? -3.499 -1.975 2.601 1.00 98.44 106 GLU A N 1
ATOM 787 C CA . GLU A 1 106 ? -2.172 -2.533 2.339 1.00 98.44 106 GLU A CA 1
ATOM 788 C C . GLU A 1 106 ? -1.205 -2.137 3.459 1.00 98.44 106 GLU A C 1
ATOM 790 O O . GLU A 1 106 ? -0.958 -0.951 3.687 1.00 98.44 106 GLU A O 1
ATOM 795 N N . LEU A 1 107 ? -0.683 -3.147 4.171 1.00 97.38 107 LEU A N 1
ATOM 796 C CA . LEU A 1 107 ? 0.059 -2.947 5.423 1.00 97.38 107 LEU A CA 1
ATOM 797 C C . LEU A 1 107 ? 1.292 -2.053 5.256 1.00 97.38 107 LEU A C 1
ATOM 799 O O . LEU A 1 107 ? 1.524 -1.174 6.085 1.00 97.38 107 LEU A O 1
ATOM 803 N N . ALA A 1 108 ? 2.075 -2.291 4.206 1.00 94.12 108 ALA A N 1
ATOM 804 C CA . ALA A 1 108 ? 3.220 -1.477 3.825 1.00 94.12 108 ALA A CA 1
ATOM 805 C C . ALA A 1 108 ? 3.537 -1.678 2.339 1.00 94.12 108 ALA A C 1
ATOM 807 O O . ALA A 1 108 ? 3.578 -2.816 1.865 1.00 94.12 108 ALA A O 1
ATOM 808 N N . ASN A 1 109 ? 3.809 -0.579 1.639 1.00 90.50 109 ASN A N 1
ATOM 809 C CA . ASN A 1 109 ? 4.442 -0.577 0.324 1.00 90.50 109 ASN A CA 1
ATOM 810 C C . ASN A 1 109 ? 5.923 -0.953 0.465 1.00 90.50 109 ASN A C 1
ATOM 812 O O . ASN A 1 109 ? 6.602 -0.302 1.251 1.00 90.50 109 ASN A O 1
ATOM 816 N N . GLU A 1 110 ? 6.416 -1.924 -0.318 1.00 88.56 110 GLU A N 1
ATOM 817 C CA . GLU A 1 110 ? 7.848 -2.269 -0.450 1.00 88.56 110 GLU A CA 1
ATOM 818 C C . GLU A 1 110 ? 8.612 -2.183 0.886 1.00 88.56 110 GLU A C 1
ATOM 820 O O . GLU A 1 110 ? 9.344 -1.220 1.115 1.00 88.56 110 GLU A O 1
ATOM 825 N N . PRO A 1 111 ? 8.409 -3.140 1.810 1.00 84.94 111 PRO A N 1
ATOM 826 C CA . PRO A 1 111 ? 8.749 -2.943 3.215 1.00 84.94 111 PRO A CA 1
ATOM 827 C C . PRO A 1 111 ? 10.255 -2.685 3.413 1.00 84.94 111 PRO A C 1
ATOM 829 O O . PRO A 1 111 ? 11.101 -3.526 3.094 1.00 84.94 111 PRO A O 1
ATOM 832 N N . VAL A 1 112 ? 10.574 -1.510 3.969 1.00 83.19 112 VAL A N 1
ATOM 833 C CA . VAL A 1 112 ? 11.938 -1.023 4.257 1.00 83.19 112 VAL A CA 1
ATOM 834 C C . VAL A 1 112 ? 12.048 -0.404 5.655 1.00 83.19 112 VAL A C 1
ATOM 836 O O . VAL A 1 112 ? 11.078 0.152 6.184 1.00 83.19 112 VAL A O 1
ATOM 839 N N . TRP A 1 113 ? 13.241 -0.483 6.250 1.00 81.56 113 TRP A N 1
ATOM 840 C CA . TRP A 1 113 ? 13.563 0.158 7.527 1.00 81.56 113 TRP A CA 1
ATOM 841 C C . TRP A 1 113 ? 13.761 1.680 7.356 1.00 81.56 113 TRP A C 1
ATOM 843 O O . TRP A 1 113 ? 14.204 2.146 6.306 1.00 81.56 113 TRP A O 1
ATOM 853 N N . HIS A 1 114 ? 13.437 2.474 8.382 1.00 68.75 114 HIS A N 1
ATOM 854 C CA . HIS A 1 114 ? 13.728 3.915 8.446 1.00 68.75 114 HIS A CA 1
ATOM 855 C C . HIS A 1 114 ? 15.214 4.164 8.788 1.00 68.75 114 HIS A C 1
ATOM 857 O O . HIS A 1 114 ? 15.847 3.346 9.454 1.00 68.75 114 HIS A O 1
ATOM 863 N N . GLY A 1 115 ? 15.785 5.290 8.330 1.00 50.19 115 GLY A N 1
ATOM 864 C CA . GLY A 1 115 ? 17.180 5.666 8.620 1.00 50.19 115 GLY A CA 1
ATOM 865 C C . GLY A 1 115 ? 18.120 5.840 7.420 1.00 50.19 115 GLY A C 1
ATOM 866 O O . GLY A 1 115 ? 19.326 5.983 7.615 1.00 50.19 115 GLY A O 1
ATOM 867 N N . THR A 1 116 ? 17.617 5.891 6.185 1.00 43.88 116 THR A N 1
ATOM 868 C CA . THR A 1 116 ? 18.408 6.410 5.057 1.00 43.88 116 THR A CA 1
ATOM 869 C C . THR A 1 116 ? 18.143 7.898 4.883 1.00 43.88 116 THR A C 1
ATOM 871 O O . THR A 1 116 ? 17.027 8.278 4.539 1.00 43.88 116 THR A O 1
ATOM 874 N N . ASP A 1 117 ? 19.156 8.739 5.092 1.00 38.38 117 ASP A N 1
ATOM 875 C CA . ASP A 1 117 ? 19.123 10.201 4.914 1.00 38.38 117 ASP A CA 1
ATOM 876 C C . ASP A 1 117 ? 18.954 10.639 3.440 1.00 38.38 117 ASP A C 1
ATOM 878 O O . ASP A 1 117 ? 19.702 11.466 2.917 1.00 38.38 117 ASP A O 1
ATOM 882 N N . SER A 1 118 ? 17.962 10.101 2.737 1.00 33.59 118 SER A N 1
ATOM 883 C CA . SER A 1 118 ? 17.541 10.615 1.445 1.00 33.59 118 SER A CA 1
ATOM 884 C C . SER A 1 118 ? 16.018 10.728 1.402 1.00 33.59 118 SER A C 1
ATOM 886 O O . SER A 1 118 ? 15.333 9.713 1.512 1.00 33.59 118 SER A O 1
ATOM 888 N N . PRO A 1 119 ? 15.456 11.923 1.135 1.00 38.69 119 PRO A N 1
ATOM 889 C CA . PRO A 1 119 ? 14.070 12.060 0.678 1.00 38.69 119 PRO A CA 1
ATOM 890 C C . PRO A 1 119 ? 13.845 11.445 -0.723 1.00 38.69 119 PRO A C 1
ATOM 892 O O . PRO A 1 119 ? 12.772 11.587 -1.301 1.00 38.69 119 PRO A O 1
ATOM 895 N N . VAL A 1 120 ? 14.866 10.785 -1.280 1.00 38.59 120 VAL A N 1
ATOM 896 C CA . VAL A 1 120 ? 14.927 10.187 -2.608 1.00 38.59 120 VAL A CA 1
ATOM 897 C C . VAL A 1 120 ? 15.640 8.830 -2.487 1.00 38.59 120 VAL A C 1
ATOM 899 O O . VAL A 1 120 ? 16.847 8.779 -2.682 1.00 38.59 120 VAL A O 1
ATOM 902 N N . ILE A 1 121 ? 14.887 7.795 -2.090 1.00 47.88 121 ILE A N 1
ATOM 903 C CA . ILE A 1 121 ? 15.184 6.340 -2.042 1.00 47.88 121 ILE A CA 1
ATOM 904 C C . ILE A 1 121 ? 16.528 5.912 -1.383 1.00 47.88 121 ILE A C 1
ATOM 906 O O . ILE A 1 121 ? 17.586 6.472 -1.668 1.00 47.88 121 ILE A O 1
ATOM 910 N N . PRO A 1 122 ? 16.531 4.882 -0.510 1.00 43.28 122 PRO A N 1
ATOM 911 C CA . PRO A 1 122 ? 17.759 4.286 0.005 1.00 43.28 122 PRO A CA 1
ATOM 912 C C . PRO A 1 122 ? 18.745 3.941 -1.114 1.00 43.28 122 PRO A C 1
ATOM 914 O O . PRO A 1 122 ? 18.365 3.470 -2.186 1.00 43.28 122 PRO A O 1
ATOM 917 N N . ASP A 1 123 ? 20.037 4.050 -0.820 1.00 43.75 123 ASP A N 1
ATOM 918 C CA . ASP A 1 123 ? 20.991 3.109 -1.400 1.00 43.75 123 ASP A CA 1
ATOM 919 C C . ASP A 1 123 ? 20.362 1.705 -1.268 1.00 43.75 123 ASP A C 1
ATOM 921 O O . ASP A 1 123 ? 19.991 1.324 -0.152 1.00 43.75 123 ASP A O 1
ATOM 925 N N . PHE A 1 124 ? 20.171 0.962 -2.369 1.00 51.56 124 PHE A N 1
ATOM 926 C CA . PHE A 1 124 ? 19.649 -0.420 -2.372 1.00 51.56 124 PHE A CA 1
ATOM 927 C C . PHE A 1 124 ? 20.639 -1.399 -1.694 1.00 51.56 124 PHE A C 1
ATOM 929 O O . PHE A 1 124 ? 20.805 -2.549 -2.104 1.00 51.56 124 PHE A O 1
ATOM 936 N N . GLY A 1 125 ? 21.358 -0.941 -0.671 1.00 52.16 125 GLY A N 1
ATOM 937 C CA . GLY A 1 125 ? 22.094 -1.770 0.253 1.00 52.16 125 GLY A CA 1
ATOM 938 C C . GLY A 1 125 ? 21.120 -2.692 0.974 1.00 52.16 125 GLY A C 1
ATOM 939 O O . GLY A 1 125 ? 20.073 -2.259 1.458 1.00 52.16 125 GLY A O 1
ATOM 940 N N . ALA A 1 126 ? 21.488 -3.970 1.034 1.00 59.69 126 ALA A N 1
ATOM 941 C CA . ALA A 1 126 ? 20.686 -5.030 1.638 1.00 59.69 126 ALA A CA 1
ATOM 942 C C . ALA A 1 126 ? 20.217 -4.698 3.069 1.00 59.69 126 ALA A C 1
ATOM 944 O O . ALA A 1 126 ? 19.152 -5.137 3.477 1.00 59.69 126 ALA A O 1
ATOM 945 N N . ASP A 1 127 ? 20.968 -3.870 3.799 1.00 66.44 127 ASP A N 1
ATOM 946 C CA . ASP A 1 127 ? 20.734 -3.582 5.216 1.00 66.44 127 ASP A CA 1
ATOM 947 C C . ASP A 1 127 ? 19.431 -2.804 5.510 1.00 66.44 127 ASP A C 1
ATOM 949 O O . ASP A 1 127 ? 18.975 -2.807 6.651 1.00 66.44 127 ASP A O 1
ATOM 953 N N . ASN A 1 128 ? 18.808 -2.159 4.513 1.00 72.50 128 ASN A N 1
ATOM 954 C CA . ASN A 1 128 ? 17.574 -1.373 4.703 1.00 72.50 128 ASN A CA 1
ATOM 955 C C . ASN A 1 128 ? 16.295 -2.119 4.300 1.00 72.50 128 ASN A C 1
ATOM 957 O O . ASN A 1 128 ? 15.192 -1.599 4.464 1.00 72.50 128 ASN A O 1
ATOM 961 N N . ILE A 1 129 ? 16.428 -3.317 3.740 1.00 77.44 129 ILE A N 1
ATOM 962 C CA . ILE A 1 129 ? 15.310 -4.101 3.225 1.00 77.44 129 ILE A CA 1
ATOM 963 C C . ILE A 1 129 ? 14.748 -4.961 4.360 1.00 77.44 129 ILE A C 1
ATOM 965 O O . ILE A 1 129 ? 15.504 -5.631 5.064 1.00 77.44 129 ILE A O 1
ATOM 969 N N . LEU A 1 130 ? 13.420 -4.985 4.537 1.00 85.25 130 LEU A N 1
ATOM 970 C CA . LEU A 1 130 ? 12.813 -5.988 5.413 1.00 85.25 130 LEU A CA 1
ATOM 971 C C . LEU A 1 130 ? 12.800 -7.335 4.689 1.00 85.25 130 LEU A C 1
ATOM 973 O O . LEU A 1 130 ? 11.936 -7.626 3.856 1.00 85.25 130 LEU A O 1
ATOM 977 N N . HIS A 1 131 ? 13.776 -8.160 5.046 1.00 89.88 131 HIS A N 1
ATOM 978 C CA . HIS A 1 131 ? 13.846 -9.551 4.631 1.00 89.88 131 HIS A CA 1
ATOM 979 C C . HIS A 1 131 ? 12.747 -10.389 5.300 1.00 89.88 131 HIS A C 1
ATOM 981 O O . HIS A 1 131 ? 12.102 -9.970 6.266 1.00 89.88 131 HIS A O 1
ATOM 987 N N . ALA A 1 132 ? 12.545 -11.610 4.802 1.00 93.31 132 ALA A N 1
ATOM 988 C CA . ALA A 1 132 ? 11.411 -12.454 5.172 1.00 93.31 132 ALA A CA 1
ATOM 989 C C . ALA A 1 132 ? 11.201 -12.639 6.682 1.00 93.31 132 ALA A C 1
ATOM 991 O O . ALA A 1 132 ? 10.064 -12.586 7.145 1.00 93.31 132 ALA A O 1
ATOM 992 N N . ALA A 1 133 ? 12.263 -12.839 7.469 1.00 95.00 133 ALA A N 1
ATOM 993 C CA . ALA A 1 133 ? 12.129 -13.049 8.912 1.00 95.00 133 ALA A CA 1
ATOM 994 C C . ALA A 1 133 ? 11.495 -11.836 9.616 1.00 95.00 133 ALA A C 1
ATOM 996 O O . ALA A 1 133 ? 10.511 -11.991 10.343 1.00 95.00 133 ALA A O 1
ATOM 997 N N . ASP A 1 134 ? 12.022 -10.640 9.354 1.00 93.44 134 ASP A N 1
ATOM 998 C CA . ASP A 1 134 ? 11.547 -9.403 9.972 1.00 93.44 134 ASP A CA 1
ATOM 999 C C . ASP A 1 134 ? 10.173 -9.001 9.440 1.00 93.44 134 ASP A C 1
ATOM 1001 O O . ASP A 1 134 ? 9.297 -8.604 10.212 1.00 93.44 134 ASP A O 1
ATOM 1005 N N . TRP A 1 135 ? 9.945 -9.165 8.132 1.00 95.50 135 TRP A N 1
ATOM 1006 C CA . TRP A 1 135 ? 8.654 -8.851 7.531 1.00 95.50 135 TRP A CA 1
ATOM 1007 C C . TRP A 1 135 ? 7.539 -9.768 8.042 1.00 95.50 135 TRP A C 1
ATOM 1009 O O . TRP A 1 135 ? 6.486 -9.287 8.459 1.00 95.50 135 TRP A O 1
ATOM 1019 N N . ASN A 1 136 ? 7.781 -11.079 8.115 1.00 97.44 136 ASN A N 1
ATOM 1020 C CA . ASN A 1 136 ? 6.812 -12.021 8.677 1.00 97.44 136 ASN A CA 1
ATOM 1021 C C . ASN A 1 136 ? 6.520 -11.718 10.152 1.00 97.44 136 ASN A C 1
ATOM 1023 O O . ASN A 1 136 ? 5.368 -11.798 10.582 1.00 97.44 136 ASN A O 1
ATOM 1027 N N . GLN A 1 137 ? 7.535 -11.326 10.933 1.00 97.38 137 GLN A N 1
ATOM 1028 C CA . GLN A 1 137 ? 7.330 -10.901 12.317 1.00 97.38 137 GLN A CA 1
ATOM 1029 C C . GLN A 1 137 ? 6.485 -9.619 12.397 1.00 97.38 137 GLN A C 1
ATOM 1031 O O . GLN A 1 137 ? 5.586 -9.532 13.240 1.00 97.38 137 GLN A O 1
ATOM 1036 N N . ALA A 1 138 ? 6.730 -8.643 11.521 1.00 97.00 138 ALA A N 1
ATOM 1037 C CA . ALA A 1 138 ? 5.955 -7.408 11.449 1.00 97.00 138 ALA A CA 1
ATOM 1038 C C . ALA A 1 138 ? 4.481 -7.688 11.110 1.00 97.00 138 ALA A C 1
ATOM 1040 O O . ALA A 1 138 ? 3.591 -7.252 11.841 1.00 97.00 138 ALA A O 1
ATOM 1041 N N . VAL A 1 139 ? 4.214 -8.489 10.073 1.00 97.69 139 VAL A N 1
ATOM 1042 C CA . VAL A 1 139 ? 2.853 -8.884 9.669 1.00 97.69 139 VAL A CA 1
ATOM 1043 C C . VAL A 1 139 ? 2.136 -9.630 10.796 1.00 97.69 139 VAL A C 1
ATOM 1045 O O . VAL A 1 139 ? 1.013 -9.268 11.147 1.00 97.69 139 VAL A O 1
ATOM 1048 N N . ALA A 1 140 ? 2.789 -10.618 11.417 1.00 98.12 140 ALA A N 1
ATOM 1049 C CA . ALA A 1 140 ? 2.216 -11.384 12.526 1.00 98.12 140 ALA A CA 1
ATOM 1050 C C . ALA A 1 140 ? 1.899 -10.517 13.759 1.00 98.12 140 ALA A C 1
ATOM 1052 O O . ALA A 1 140 ? 0.979 -10.831 14.514 1.00 98.12 140 ALA A O 1
ATOM 1053 N N . THR A 1 141 ? 2.640 -9.423 13.954 1.00 98.12 141 THR A N 1
ATOM 1054 C CA . THR A 1 141 ? 2.410 -8.468 15.047 1.00 98.12 141 THR A CA 1
ATOM 1055 C C . THR A 1 141 ? 1.259 -7.509 14.730 1.00 98.12 141 THR A C 1
ATOM 1057 O O . THR A 1 141 ? 0.444 -7.212 15.600 1.00 98.12 141 THR A O 1
ATOM 1060 N N . VAL A 1 142 ? 1.166 -7.026 13.489 1.00 98.19 142 VAL A N 1
ATOM 1061 C CA . VAL A 1 142 ? 0.216 -5.975 13.091 1.00 98.19 142 VAL A CA 1
ATOM 1062 C C . VAL A 1 142 ? -1.162 -6.511 12.726 1.00 98.19 142 VAL A C 1
ATOM 1064 O O . VAL A 1 142 ? -2.173 -5.899 13.076 1.00 98.19 142 VAL A O 1
ATOM 1067 N N . LEU A 1 143 ? -1.233 -7.644 12.029 1.00 98.62 143 LEU A N 1
ATOM 1068 C CA . LEU A 1 143 ? -2.495 -8.160 11.506 1.00 98.62 143 LEU A CA 1
ATOM 1069 C C . LEU A 1 143 ? -3.565 -8.373 12.602 1.00 98.62 143 LEU A C 1
ATOM 1071 O O . LEU A 1 143 ? -4.701 -7.941 12.390 1.00 98.62 143 LEU A O 1
ATOM 1075 N N . PRO A 1 144 ? -3.254 -8.928 13.795 1.00 98.44 144 PRO A N 1
ATOM 1076 C CA . PRO A 1 144 ? -4.232 -9.033 14.882 1.00 98.44 144 PRO A CA 1
ATOM 1077 C C . PRO A 1 144 ? -4.791 -7.677 15.336 1.00 98.44 144 PRO A C 1
ATOM 1079 O O . PRO A 1 144 ? -5.978 -7.566 15.643 1.00 98.44 144 PRO A O 1
ATOM 1082 N N . THR A 1 145 ? -3.956 -6.637 15.337 1.00 98.25 145 THR A N 1
ATOM 1083 C CA . THR A 1 145 ? -4.346 -5.270 15.701 1.00 98.25 145 THR A CA 1
ATOM 1084 C C . THR A 1 145 ? -5.305 -4.674 14.680 1.00 98.25 145 THR A C 1
ATOM 1086 O O . THR A 1 145 ? -6.308 -4.076 15.065 1.00 98.25 145 THR A O 1
ATOM 1089 N N . VAL A 1 146 ? -5.078 -4.919 13.387 1.00 98.69 146 VAL A N 1
ATOM 1090 C CA . VAL A 1 146 ? -6.035 -4.540 12.337 1.00 98.69 146 VAL A CA 1
ATOM 1091 C C . VAL A 1 146 ? -7.363 -5.278 12.521 1.00 98.69 146 VAL A C 1
ATOM 1093 O O . VAL A 1 146 ? -8.430 -4.663 12.491 1.00 98.69 146 VAL A O 1
ATOM 1096 N N . ARG A 1 147 ? -7.314 -6.591 12.776 1.00 98.62 147 ARG A N 1
ATOM 1097 C CA . ARG A 1 147 ? -8.510 -7.432 12.948 1.00 98.62 147 ARG A CA 1
ATOM 1098 C C . ARG A 1 147 ? -9.360 -7.059 14.160 1.00 98.62 147 ARG A C 1
ATOM 1100 O O . ARG A 1 147 ? -10.561 -7.317 14.135 1.00 98.62 147 ARG A O 1
ATOM 1107 N N . ALA A 1 148 ? -8.782 -6.424 15.180 1.00 98.44 148 ALA A N 1
ATOM 1108 C CA . ALA A 1 148 ? -9.510 -5.997 16.374 1.00 98.44 148 ALA A CA 1
ATOM 1109 C C . ALA A 1 148 ? -10.633 -4.985 16.071 1.00 98.44 148 ALA A C 1
ATOM 1111 O O . ALA A 1 148 ? -11.687 -5.046 16.702 1.00 98.44 148 ALA A O 1
ATOM 1112 N N . SER A 1 149 ? -10.429 -4.084 15.105 1.00 98.50 149 SER A N 1
ATOM 1113 C CA . SER A 1 149 ? -11.445 -3.126 14.637 1.00 98.50 149 SER A CA 1
ATOM 1114 C C . SER A 1 149 ? -12.010 -3.462 13.254 1.00 98.50 149 SER A C 1
ATOM 1116 O O . SER A 1 149 ? -13.098 -3.006 12.917 1.00 98.50 149 SER A O 1
ATOM 1118 N N . ASN A 1 150 ? -11.310 -4.284 12.465 1.00 98.69 150 ASN A N 1
ATOM 1119 C CA . ASN A 1 150 ? -11.662 -4.614 11.083 1.00 98.69 150 ASN A CA 1
ATOM 1120 C C . ASN A 1 150 ? -11.654 -6.136 10.839 1.00 98.69 150 ASN A C 1
ATOM 1122 O O . ASN A 1 150 ? -10.767 -6.651 10.143 1.00 98.69 150 ASN A O 1
ATOM 1126 N N . PRO A 1 151 ? -12.627 -6.883 11.393 1.00 98.19 151 PRO A N 1
ATOM 1127 C CA . PRO A 1 151 ? -12.606 -8.347 11.376 1.00 98.19 151 PRO A CA 1
ATOM 1128 C C . PRO A 1 151 ? -12.693 -8.956 9.968 1.00 98.19 151 PRO A C 1
ATOM 1130 O O . PRO A 1 151 ? -12.133 -10.023 9.736 1.00 98.19 151 PRO A O 1
ATOM 1133 N N . GLU A 1 152 ? -13.358 -8.278 9.027 1.00 98.12 152 GLU A N 1
ATOM 1134 C CA . GLU A 1 152 ? -13.597 -8.781 7.661 1.00 98.12 152 GLU A CA 1
ATOM 1135 C C . GLU A 1 152 ? -12.966 -7.908 6.565 1.00 98.12 152 GLU A C 1
ATOM 1137 O O . GLU A 1 152 ? -13.083 -8.219 5.379 1.00 98.12 152 GLU A O 1
ATOM 1142 N N . ARG A 1 153 ? -12.292 -6.803 6.921 1.00 98.62 153 ARG A N 1
ATOM 1143 C CA . ARG A 1 153 ? -11.690 -5.926 5.909 1.00 98.62 153 ARG A CA 1
ATOM 1144 C C . ARG A 1 153 ? -10.594 -6.671 5.164 1.00 98.62 153 ARG A C 1
ATOM 1146 O O . ARG A 1 153 ? -9.733 -7.290 5.787 1.00 98.62 153 ARG A O 1
ATOM 1153 N N . ILE A 1 154 ? -10.583 -6.562 3.842 1.00 98.81 154 ILE A N 1
ATOM 1154 C CA . ILE A 1 154 ? -9.485 -7.106 3.050 1.00 98.81 154 ILE A CA 1
ATOM 1155 C C . ILE A 1 154 ? -8.188 -6.386 3.425 1.00 98.81 154 ILE A C 1
ATOM 1157 O O . ILE A 1 154 ? -8.100 -5.159 3.344 1.00 98.81 154 ILE A O 1
ATOM 1161 N N . VAL A 1 155 ? -7.193 -7.169 3.830 1.00 98.81 155 VAL A N 1
ATOM 1162 C CA . VAL A 1 155 ? -5.834 -6.699 4.091 1.00 98.81 155 VAL A CA 1
ATOM 1163 C C . VAL A 1 155 ? -4.932 -7.232 2.987 1.00 98.81 155 VAL A C 1
ATOM 1165 O O . VAL A 1 155 ? -4.858 -8.436 2.747 1.00 98.81 155 VAL A O 1
ATOM 1168 N N . VAL A 1 156 ? -4.269 -6.321 2.293 1.00 98.56 156 VAL A N 1
ATOM 1169 C CA . VAL A 1 156 ? -3.262 -6.613 1.285 1.00 98.56 156 VAL A CA 1
ATOM 1170 C C . VAL A 1 156 ? -1.902 -6.695 1.981 1.00 98.56 156 VAL A C 1
ATOM 1172 O O . VAL A 1 156 ? -1.508 -5.788 2.716 1.00 98.56 156 VAL A O 1
ATOM 1175 N N . VAL A 1 157 ? -1.183 -7.793 1.765 1.00 97.50 157 VAL A N 1
ATOM 1176 C CA . VAL A 1 157 ? 0.147 -8.028 2.330 1.00 97.50 157 VAL A CA 1
ATOM 1177 C C . VAL A 1 157 ? 1.143 -8.178 1.191 1.00 97.50 157 VAL A C 1
ATOM 1179 O O . VAL A 1 157 ? 0.979 -9.014 0.303 1.00 97.50 157 VAL A O 1
ATOM 1182 N N . THR A 1 158 ? 2.167 -7.337 1.200 1.00 93.38 158 THR A N 1
ATOM 1183 C CA . THR A 1 158 ? 3.288 -7.406 0.269 1.00 93.38 158 THR A CA 1
ATOM 1184 C C . THR A 1 158 ? 4.180 -8.614 0.557 1.00 93.38 158 THR A C 1
ATOM 1186 O O . THR A 1 158 ? 4.245 -9.101 1.686 1.00 93.38 158 THR A O 1
ATOM 1189 N N . GLY A 1 159 ? 4.900 -9.104 -0.453 1.00 90.88 159 GLY A N 1
ATOM 1190 C CA . GLY A 1 159 ? 6.070 -9.954 -0.211 1.00 90.88 159 GLY A CA 1
ATOM 1191 C C . GLY A 1 159 ? 7.201 -9.184 0.503 1.00 90.88 159 GLY A C 1
ATOM 1192 O O . GLY A 1 159 ? 7.223 -7.947 0.441 1.00 90.88 159 GLY A O 1
ATOM 1193 N N . PRO A 1 160 ? 8.152 -9.889 1.147 1.00 89.06 160 PRO A N 1
ATOM 1194 C CA . PRO A 1 160 ? 9.389 -9.277 1.632 1.00 89.06 160 PRO A CA 1
ATOM 1195 C C . PRO A 1 160 ? 10.249 -8.783 0.458 1.00 89.06 160 PRO A C 1
ATOM 1197 O O . PRO A 1 160 ? 9.851 -8.877 -0.705 1.00 89.06 160 PRO A O 1
ATOM 1200 N N . ASP A 1 161 ? 11.431 -8.245 0.748 1.00 87.88 161 ASP A N 1
ATOM 1201 C CA . ASP A 1 161 ? 12.425 -7.878 -0.269 1.00 87.88 161 ASP A CA 1
ATOM 1202 C C . ASP A 1 161 ? 11.897 -6.915 -1.336 1.00 87.88 161 ASP A C 1
ATOM 1204 O O . ASP A 1 161 ? 11.907 -7.224 -2.528 1.00 87.88 161 ASP A O 1
ATOM 1208 N N . LEU A 1 162 ? 11.402 -5.749 -0.905 1.00 84.75 162 LEU A N 1
ATOM 1209 C CA . LEU A 1 162 ? 10.797 -4.743 -1.794 1.00 84.75 162 LEU A CA 1
ATOM 1210 C C . LEU A 1 162 ? 9.608 -5.294 -2.595 1.00 84.75 162 LEU A C 1
ATOM 1212 O O . LEU A 1 162 ? 9.311 -4.839 -3.697 1.00 84.75 162 LEU A O 1
ATOM 1216 N N . SER A 1 163 ? 8.933 -6.304 -2.042 1.00 89.19 163 SER A N 1
ATOM 1217 C CA . SER A 1 163 ? 7.771 -6.935 -2.663 1.00 89.19 163 SER A CA 1
ATOM 1218 C C . SER A 1 163 ? 8.082 -7.597 -3.997 1.00 89.19 163 SER A C 1
ATOM 1220 O O . SER A 1 163 ? 7.187 -7.753 -4.830 1.00 89.19 163 SER A O 1
ATOM 1222 N N . PHE A 1 164 ? 9.329 -8.011 -4.226 1.00 87.88 164 PHE A N 1
ATOM 1223 C CA . PHE A 1 164 ? 9.643 -8.703 -5.459 1.00 87.88 164 PHE A CA 1
ATOM 1224 C C . PHE A 1 164 ? 8.941 -10.075 -5.541 1.00 87.88 164 PHE A C 1
ATOM 1226 O O . PHE A 1 164 ? 8.837 -10.787 -4.537 1.00 87.88 164 PHE A O 1
ATOM 1233 N N . PRO A 1 165 ? 8.510 -10.510 -6.743 1.00 89.56 165 PRO A N 1
ATOM 1234 C CA . PRO A 1 165 ? 7.758 -11.753 -6.921 1.00 89.56 165 PRO A CA 1
ATOM 1235 C C . PRO A 1 165 ? 8.467 -12.997 -6.365 1.00 89.56 165 PRO A C 1
ATOM 1237 O O . PRO A 1 165 ? 7.826 -13.880 -5.801 1.00 89.56 165 PRO A O 1
ATOM 1240 N N . GLN A 1 166 ? 9.796 -13.066 -6.498 1.00 87.62 166 GLN A N 1
ATOM 1241 C CA . GLN A 1 166 ? 10.594 -14.210 -6.051 1.00 87.62 166 GLN A CA 1
ATOM 1242 C C . GLN A 1 166 ? 10.649 -14.384 -4.531 1.00 87.62 166 GLN A C 1
ATOM 1244 O O . GLN A 1 166 ? 11.022 -15.462 -4.079 1.00 87.62 166 GLN A O 1
ATOM 1249 N N . ALA A 1 167 ? 10.301 -13.348 -3.768 1.00 89.81 167 ALA A N 1
ATOM 1250 C CA . ALA A 1 167 ? 10.338 -13.358 -2.310 1.00 89.81 167 ALA A CA 1
ATOM 1251 C C . ALA A 1 167 ? 8.977 -13.740 -1.697 1.00 89.81 167 ALA A C 1
ATOM 1253 O O . ALA A 1 167 ? 8.897 -14.102 -0.526 1.00 89.81 167 ALA A O 1
ATOM 1254 N N . VAL A 1 168 ? 7.898 -13.732 -2.497 1.00 93.06 168 VAL A N 1
ATOM 1255 C CA . VAL A 1 168 ? 6.554 -14.175 -2.077 1.00 93.06 168 VAL A CA 1
ATOM 1256 C C . VAL A 1 168 ? 6.557 -15.576 -1.444 1.00 93.06 168 VAL A C 1
ATOM 1258 O O . VAL A 1 168 ? 5.906 -15.731 -0.413 1.00 93.06 168 VAL A O 1
ATOM 1261 N N . PRO A 1 169 ? 7.309 -16.578 -1.953 1.00 92.81 169 PRO A N 1
ATOM 1262 C CA . PRO A 1 169 ? 7.394 -17.893 -1.321 1.00 92.81 169 PRO A CA 1
ATOM 1263 C C . PRO A 1 169 ? 7.869 -17.909 0.137 1.00 92.81 169 PRO A C 1
ATOM 1265 O O . PRO A 1 169 ? 7.653 -18.901 0.831 1.00 92.81 169 PRO A O 1
ATOM 1268 N N . GLU A 1 170 ? 8.529 -16.847 0.598 1.00 93.88 170 GLU A N 1
ATOM 1269 C CA . GLU A 1 170 ? 9.033 -16.720 1.967 1.00 93.88 170 GLU A CA 1
ATOM 1270 C C . GLU A 1 170 ? 8.011 -16.083 2.921 1.00 93.88 170 GLU A C 1
ATOM 1272 O O . GLU A 1 170 ? 8.244 -16.031 4.132 1.00 93.88 170 GLU A O 1
ATOM 1277 N N . LEU A 1 171 ? 6.877 -15.603 2.400 1.00 94.56 171 LEU A N 1
ATOM 1278 C CA . LEU A 1 171 ? 5.812 -14.991 3.184 1.00 94.56 171 LEU A CA 1
ATOM 1279 C C . LEU A 1 171 ? 5.064 -16.050 4.008 1.00 94.56 171 LEU A C 1
ATOM 1281 O O . LEU A 1 171 ? 4.673 -17.106 3.505 1.00 94.56 171 LEU A O 1
ATOM 1285 N N . VAL A 1 172 ? 4.826 -15.740 5.280 1.00 95.56 172 VAL A N 1
ATOM 1286 C CA . VAL A 1 172 ? 4.090 -16.581 6.227 1.00 95.56 172 VAL A CA 1
ATOM 1287 C C . VAL A 1 172 ? 2.866 -15.815 6.710 1.00 95.56 172 VAL A C 1
ATOM 1289 O O . VAL A 1 172 ? 2.985 -14.794 7.384 1.00 95.56 172 VAL A O 1
ATOM 1292 N N . LEU A 1 173 ? 1.682 -16.331 6.383 1.00 96.25 173 LEU A N 1
ATOM 1293 C CA . LEU A 1 173 ? 0.391 -15.750 6.752 1.00 96.25 173 LEU A CA 1
ATOM 1294 C C . LEU A 1 173 ? -0.421 -16.735 7.603 1.00 96.25 173 LEU A C 1
ATOM 1296 O O . LEU A 1 173 ? -0.195 -17.943 7.519 1.00 96.25 173 LEU A O 1
ATOM 1300 N N . PRO A 1 174 ? -1.359 -16.252 8.434 1.00 95.94 174 PRO A N 1
ATOM 1301 C CA . PRO A 1 174 ? -2.225 -17.130 9.211 1.00 95.94 174 PRO A CA 1
ATOM 1302 C C . PRO A 1 174 ? -3.169 -17.948 8.316 1.00 95.94 174 PRO A C 1
ATOM 1304 O O . PRO A 1 174 ? -3.939 -17.397 7.529 1.00 95.94 174 PRO A O 1
ATOM 1307 N N . ASP A 1 175 ? -3.158 -19.270 8.502 1.00 93.44 175 ASP A N 1
ATOM 1308 C CA . ASP A 1 175 ? -3.967 -20.234 7.741 1.00 93.44 175 ASP A CA 1
ATOM 1309 C C . ASP A 1 175 ? -5.480 -20.096 7.954 1.00 93.44 175 ASP A C 1
ATOM 1311 O O . ASP A 1 175 ? -6.258 -20.743 7.249 1.00 93.44 175 ASP A O 1
ATOM 1315 N N . ASP A 1 176 ? -5.940 -19.331 8.943 1.00 95.19 176 ASP A N 1
ATOM 1316 C CA . ASP A 1 176 ? -7.347 -19.167 9.323 1.00 95.19 176 ASP A CA 1
ATOM 1317 C C . ASP A 1 176 ? -7.950 -17.817 8.905 1.00 95.19 176 ASP A C 1
ATOM 1319 O O . ASP A 1 176 ? -9.176 -17.700 8.846 1.00 95.19 176 ASP A O 1
ATOM 1323 N N . ASP A 1 177 ? -7.133 -16.842 8.501 1.00 97.56 177 ASP A N 1
ATOM 1324 C CA . ASP A 1 177 ? -7.629 -15.598 7.915 1.00 97.56 177 ASP A CA 1
ATOM 1325 C C . ASP A 1 177 ? -8.030 -15.825 6.447 1.00 97.56 177 ASP A C 1
ATOM 1327 O O . ASP A 1 177 ? -7.334 -16.476 5.667 1.00 97.56 177 ASP A O 1
ATOM 1331 N N . ARG A 1 178 ? -9.217 -15.352 6.064 1.00 96.50 178 ARG A N 1
ATOM 1332 C CA . ARG A 1 178 ? -9.780 -15.488 4.706 1.00 96.50 178 ARG A CA 1
ATOM 1333 C C . ARG A 1 178 ? -9.942 -14.147 3.996 1.00 96.50 178 ARG A C 1
ATOM 1335 O O . ARG A 1 178 ? -10.437 -14.118 2.875 1.00 96.50 178 ARG A O 1
ATOM 1342 N N . HIS A 1 179 ? -9.510 -13.058 4.627 1.00 98.31 179 HIS A N 1
ATOM 1343 C CA . HIS A 1 179 ? -9.627 -11.689 4.131 1.00 98.31 179 HIS A CA 1
ATOM 1344 C C . HIS A 1 179 ? -8.244 -11.104 3.820 1.00 98.31 179 HIS A C 1
ATOM 1346 O O . HIS A 1 179 ? -7.979 -9.934 4.101 1.00 98.31 179 HIS A O 1
ATOM 1352 N N . LEU A 1 180 ? -7.350 -11.933 3.271 1.00 98.19 180 LEU A N 1
ATOM 1353 C CA . LEU A 1 180 ? -5.998 -11.552 2.871 1.00 98.19 180 LEU A CA 1
ATOM 1354 C C . LEU A 1 180 ? -5.846 -11.616 1.350 1.00 98.19 180 LEU A C 1
ATOM 1356 O O . LEU A 1 180 ? -6.316 -12.554 0.707 1.00 98.19 180 LEU A O 1
ATOM 1360 N N . ILE A 1 181 ? -5.157 -10.627 0.789 1.00 97.56 181 ILE A N 1
ATOM 1361 C CA . ILE A 1 181 ? -4.654 -10.636 -0.587 1.00 97.56 181 ILE A CA 1
ATOM 1362 C C . ILE A 1 181 ? -3.138 -10.487 -0.515 1.00 97.56 181 ILE A C 1
ATOM 1364 O O . ILE A 1 181 ? -2.644 -9.609 0.184 1.00 97.56 181 ILE A O 1
ATOM 1368 N N . VAL A 1 182 ? -2.397 -11.305 -1.257 1.00 95.69 182 VAL A N 1
ATOM 1369 C CA . VAL A 1 182 ? -0.950 -11.114 -1.412 1.00 95.69 182 VAL A CA 1
ATOM 1370 C C . VAL A 1 182 ? -0.666 -10.281 -2.652 1.00 95.69 182 VAL A C 1
ATOM 1372 O O . VAL A 1 182 ? -1.270 -10.505 -3.701 1.00 95.69 182 VAL A O 1
ATOM 1375 N N . THR A 1 183 ? 0.245 -9.318 -2.526 1.00 94.75 183 THR A N 1
ATOM 1376 C CA . THR A 1 183 ? 0.696 -8.464 -3.629 1.00 94.75 183 THR A CA 1
ATOM 1377 C C . THR A 1 183 ? 2.215 -8.515 -3.795 1.00 94.75 183 THR A C 1
ATOM 1379 O O . THR A 1 183 ? 2.963 -8.764 -2.848 1.00 94.75 183 THR A O 1
ATOM 1382 N N . PHE A 1 184 ? 2.671 -8.272 -5.020 1.00 93.06 184 PHE A N 1
ATOM 1383 C CA . PHE A 1 184 ? 4.077 -8.160 -5.395 1.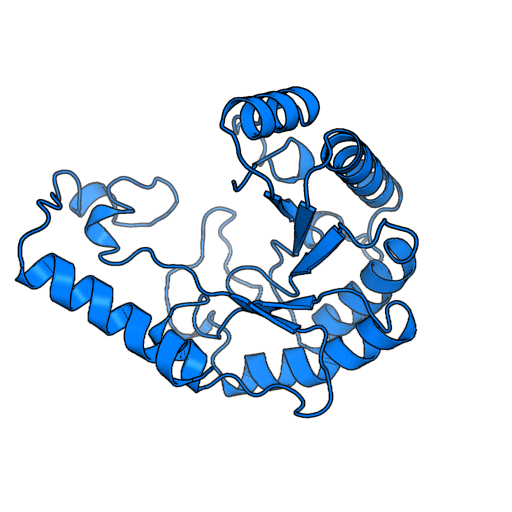00 93.06 184 PHE A CA 1
ATOM 1384 C C . PHE A 1 184 ? 4.231 -7.119 -6.507 1.00 93.06 184 PHE A C 1
ATOM 1386 O O . PHE A 1 184 ? 3.291 -6.861 -7.263 1.00 93.06 184 PHE A O 1
ATOM 1393 N N . HIS A 1 185 ? 5.423 -6.544 -6.644 1.00 91.00 185 HIS A N 1
ATOM 1394 C CA . HIS A 1 185 ? 5.733 -5.521 -7.638 1.00 91.00 185 HIS A CA 1
ATOM 1395 C C . HIS A 1 185 ? 6.650 -6.082 -8.721 1.00 91.00 185 HIS A C 1
ATOM 1397 O O . HIS A 1 185 ? 7.768 -6.527 -8.461 1.00 91.00 185 HIS A O 1
ATOM 1403 N N . GLN A 1 186 ? 6.176 -6.065 -9.966 1.00 89.12 186 GLN A N 1
ATOM 1404 C CA . GLN A 1 186 ? 6.951 -6.532 -11.108 1.00 89.12 186 GLN A CA 1
ATOM 1405 C C . GLN A 1 186 ? 7.562 -5.357 -11.870 1.00 89.12 186 GLN A C 1
ATOM 1407 O O . GLN A 1 186 ? 6.895 -4.724 -12.688 1.00 89.12 186 GLN A O 1
ATOM 1412 N N . TYR A 1 187 ? 8.860 -5.144 -11.667 1.00 88.81 187 TYR A N 1
ATOM 1413 C CA . TYR A 1 187 ? 9.641 -4.149 -12.400 1.00 88.81 187 TYR A CA 1
ATOM 1414 C C . TYR A 1 187 ? 10.830 -4.740 -13.170 1.00 88.81 187 TYR A C 1
ATOM 1416 O O . TYR A 1 187 ? 11.652 -3.989 -13.691 1.00 88.81 187 TYR A O 1
ATOM 1424 N N . GLN A 1 188 ? 10.956 -6.065 -13.270 1.00 86.44 188 GLN A N 1
ATOM 1425 C CA . GLN A 1 188 ? 12.058 -6.691 -13.998 1.00 86.44 188 GLN A CA 1
ATOM 1426 C C . GLN A 1 188 ? 11.865 -6.594 -15.527 1.00 86.44 188 GLN A C 1
ATOM 1428 O O . GLN A 1 188 ? 10.764 -6.843 -16.023 1.00 86.44 188 GLN A O 1
ATOM 1433 N N . PRO A 1 189 ? 12.934 -6.305 -16.298 1.00 89.44 189 PRO A N 1
ATOM 1434 C CA . PRO A 1 189 ? 14.271 -5.915 -15.835 1.00 89.44 189 PRO A CA 1
ATOM 1435 C C . PRO A 1 189 ? 14.298 -4.470 -15.313 1.00 89.44 189 PRO A C 1
ATOM 1437 O O . PRO A 1 189 ? 13.843 -3.557 -16.006 1.00 89.44 189 PRO A O 1
ATOM 1440 N N . LEU A 1 190 ? 14.901 -4.240 -14.140 1.00 87.94 190 LEU A N 1
ATOM 1441 C CA . LEU A 1 190 ? 14.978 -2.898 -13.536 1.00 87.94 190 LEU A CA 1
ATOM 1442 C C . LEU A 1 190 ? 15.665 -1.878 -14.451 1.00 87.94 190 LEU A C 1
ATOM 1444 O O . LEU A 1 190 ? 15.245 -0.728 -14.521 1.00 87.94 190 LEU A O 1
ATOM 1448 N N . GLN A 1 191 ? 16.671 -2.301 -15.220 1.00 90.81 191 GLN A N 1
ATOM 1449 C CA . GLN A 1 191 ? 17.355 -1.425 -16.172 1.00 90.81 191 GLN A CA 1
ATOM 1450 C C . GLN A 1 191 ? 16.416 -0.912 -17.266 1.00 90.81 191 GLN A C 1
ATOM 1452 O O . GLN A 1 191 ? 16.613 0.180 -17.778 1.00 90.81 191 GLN A O 1
ATOM 1457 N N . PHE A 1 192 ? 15.393 -1.683 -17.634 1.00 94.25 192 PHE A N 1
ATOM 1458 C CA . PHE A 1 192 ? 14.404 -1.240 -18.606 1.00 94.25 192 PHE A CA 1
ATOM 1459 C C . PHE A 1 192 ? 13.365 -0.312 -17.969 1.00 94.25 192 PHE A C 1
ATOM 1461 O O . PHE A 1 192 ? 13.067 0.739 -18.534 1.00 94.25 192 PHE A O 1
ATOM 1468 N N . THR A 1 193 ? 12.825 -0.685 -16.807 1.00 93.06 193 THR A N 1
ATOM 1469 C CA . THR A 1 193 ? 11.698 0.019 -16.172 1.00 93.06 193 THR A CA 1
ATOM 1470 C C . THR A 1 193 ? 12.107 1.291 -15.429 1.00 93.06 193 THR A C 1
ATOM 1472 O O . THR A 1 193 ? 11.304 2.212 -15.339 1.00 93.06 193 THR A O 1
ATOM 1475 N N . HIS A 1 194 ? 13.349 1.368 -14.943 1.00 91.62 194 HIS A N 1
ATOM 1476 C CA . HIS A 1 194 ? 13.853 2.476 -14.128 1.00 91.62 194 HIS A CA 1
ATOM 1477 C C . HIS A 1 194 ? 14.987 3.271 -14.792 1.00 91.62 194 HIS A C 1
ATOM 1479 O O . HIS A 1 194 ? 15.647 4.062 -14.124 1.00 91.62 194 HIS A O 1
ATOM 1485 N N . GLN A 1 195 ? 15.259 3.086 -16.088 1.00 94.94 195 GLN A N 1
ATOM 1486 C CA . GLN A 1 195 ? 16.257 3.904 -16.792 1.00 94.94 195 GLN A CA 1
ATOM 1487 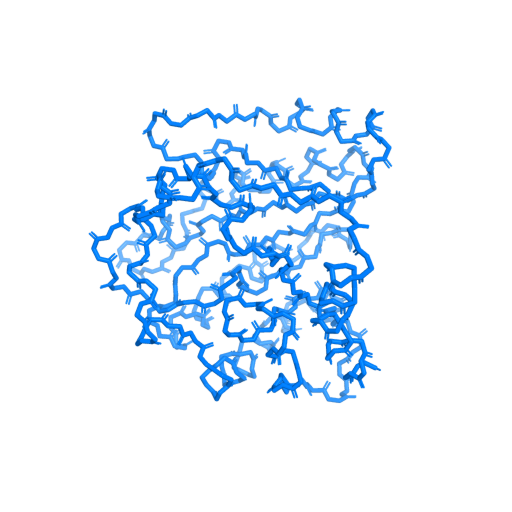C C . GLN A 1 195 ? 15.955 5.405 -16.672 1.00 94.94 195 GLN A C 1
ATOM 1489 O O . GLN A 1 195 ? 14.853 5.850 -16.983 1.00 94.94 195 GLN A O 1
ATOM 1494 N N . GLY A 1 196 ? 16.940 6.187 -16.225 1.00 91.56 196 GLY A N 1
ATOM 1495 C CA . GLY A 1 196 ? 16.799 7.631 -16.002 1.00 91.56 196 GLY A CA 1
ATOM 1496 C C . GLY A 1 196 ? 15.841 8.034 -14.874 1.00 91.56 196 GLY A C 1
ATOM 1497 O O . GLY A 1 196 ? 15.469 9.204 -14.786 1.00 91.56 196 GLY A O 1
ATOM 1498 N N . ALA A 1 197 ? 15.413 7.101 -14.016 1.00 86.12 197 ALA A N 1
ATOM 1499 C CA . ALA A 1 197 ? 14.646 7.434 -12.824 1.00 86.12 197 ALA A CA 1
ATOM 1500 C C . ALA A 1 197 ? 15.498 8.325 -11.909 1.00 86.12 197 ALA A C 1
ATOM 1502 O O . ALA A 1 197 ? 16.489 7.867 -11.334 1.00 86.12 197 ALA A O 1
ATOM 1503 N N . GLY A 1 198 ? 15.111 9.596 -11.768 1.00 82.88 198 GLY A N 1
ATOM 1504 C CA . GLY A 1 198 ? 15.873 10.594 -11.006 1.00 82.88 198 GLY A CA 1
ATOM 1505 C C . GLY A 1 198 ? 16.019 10.260 -9.521 1.00 82.88 198 GLY A C 1
ATOM 1506 O O . GLY A 1 198 ? 16.868 10.833 -8.843 1.00 82.88 198 GLY A O 1
ATOM 1507 N N . TRP A 1 199 ? 15.218 9.311 -9.033 1.00 76.06 199 TRP A N 1
ATOM 1508 C CA . TRP A 1 199 ? 15.284 8.811 -7.670 1.00 76.06 199 TRP A CA 1
ATOM 1509 C C . TRP A 1 199 ? 16.169 7.581 -7.471 1.00 76.06 199 TRP A C 1
ATOM 1511 O O . TRP A 1 199 ? 16.332 7.130 -6.344 1.00 76.06 199 TRP A O 1
ATOM 1521 N N . LEU A 1 200 ? 16.745 7.036 -8.543 1.00 78.00 200 LEU A N 1
ATOM 1522 C CA . LEU A 1 200 ? 17.586 5.851 -8.494 1.00 78.00 200 LEU A CA 1
ATOM 1523 C C . LEU A 1 200 ? 19.012 6.183 -8.956 1.00 78.00 200 LEU A C 1
ATOM 1525 O O . LEU A 1 200 ? 19.244 6.354 -10.156 1.00 78.00 200 LEU A O 1
ATOM 1529 N N . PRO A 1 201 ? 19.993 6.258 -8.037 1.00 81.25 201 PRO A N 1
ATOM 1530 C CA . PRO A 1 201 ? 21.382 6.519 -8.394 1.00 81.25 201 PRO A CA 1
ATOM 1531 C C . PRO A 1 201 ? 21.916 5.551 -9.460 1.00 81.25 201 PRO A C 1
ATOM 1533 O O . PRO A 1 201 ? 21.799 4.334 -9.343 1.00 81.25 201 PRO A O 1
ATOM 1536 N N . GLY A 1 202 ? 22.535 6.097 -10.509 1.00 85.62 202 GLY A N 1
ATOM 1537 C CA . GLY A 1 202 ? 23.115 5.312 -11.605 1.00 85.62 202 GLY A CA 1
ATOM 1538 C C . GLY A 1 202 ? 22.127 4.878 -12.693 1.00 85.62 202 GLY A C 1
ATOM 1539 O O . GLY A 1 202 ? 22.566 4.312 -13.696 1.00 85.62 202 GLY A O 1
ATOM 1540 N N . SER A 1 203 ? 20.835 5.190 -12.555 1.00 88.44 203 SER A N 1
ATOM 1541 C 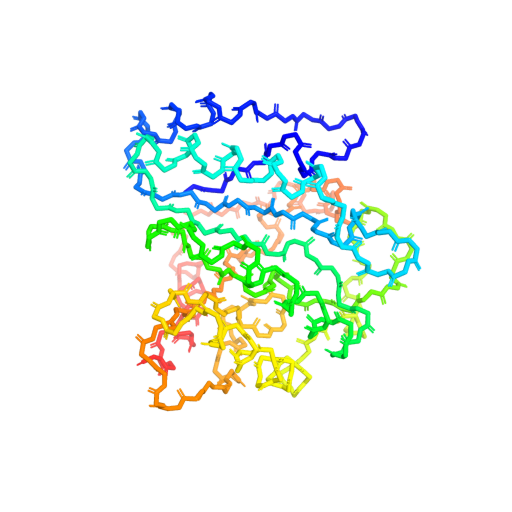CA . SER A 1 203 ? 19.801 4.862 -13.546 1.00 88.44 203 SER A CA 1
ATOM 1542 C C . SER A 1 203 ? 20.045 5.481 -14.928 1.00 88.44 203 SER A C 1
ATOM 1544 O O . SER A 1 203 ? 19.651 4.900 -15.941 1.00 88.44 203 SER A O 1
ATOM 1546 N N . ASP A 1 204 ? 20.743 6.620 -15.001 1.00 94.00 204 ASP A N 1
ATOM 1547 C CA . ASP A 1 204 ? 21.144 7.262 -16.260 1.00 94.00 204 ASP A CA 1
ATOM 1548 C C . ASP A 1 204 ? 22.006 6.342 -17.139 1.00 94.00 204 ASP A C 1
ATOM 1550 O O . ASP A 1 204 ? 21.953 6.418 -18.367 1.00 94.00 204 ASP A O 1
ATOM 1554 N N . ALA A 1 205 ? 22.776 5.428 -16.534 1.00 95.44 205 ALA A N 1
ATOM 1555 C CA . ALA A 1 205 ? 23.586 4.461 -17.274 1.00 95.44 205 ALA A CA 1
ATOM 1556 C C . ALA A 1 205 ? 22.738 3.412 -18.015 1.00 95.44 205 ALA A C 1
ATOM 1558 O O . ALA A 1 205 ? 23.262 2.700 -18.872 1.00 95.44 205 ALA A O 1
ATOM 1559 N N . TRP A 1 206 ? 21.449 3.297 -17.685 1.00 95.31 206 TRP A N 1
ATOM 1560 C CA . TRP A 1 206 ? 20.520 2.357 -18.310 1.00 95.31 206 TRP A CA 1
ATOM 1561 C C . TRP A 1 206 ? 19.709 2.985 -19.446 1.00 95.31 206 TRP A C 1
ATOM 1563 O O . TRP A 1 206 ? 18.966 2.269 -20.120 1.00 95.31 206 TRP A O 1
ATOM 1573 N N . LEU A 1 207 ? 19.849 4.294 -19.687 1.00 97.38 207 LEU A N 1
ATOM 1574 C CA . LEU A 1 207 ? 19.156 4.993 -20.768 1.00 97.38 207 LEU A CA 1
ATOM 1575 C C . LEU A 1 207 ? 19.429 4.333 -22.125 1.00 97.38 207 LEU A C 1
ATOM 1577 O O . LEU A 1 207 ? 20.574 4.147 -22.538 1.00 97.38 207 LEU A O 1
ATOM 1581 N N . GLY A 1 208 ? 18.350 4.010 -22.836 1.00 97.06 208 GLY A N 1
ATOM 1582 C CA . GLY A 1 208 ? 18.393 3.302 -24.114 1.00 97.06 208 GLY A CA 1
ATOM 1583 C C . GLY A 1 208 ? 18.250 1.784 -23.989 1.00 97.06 208 GLY A C 1
ATOM 1584 O O . GLY A 1 208 ? 18.300 1.098 -25.010 1.00 97.06 208 GLY A O 1
ATOM 1585 N N . THR A 1 209 ? 18.039 1.251 -22.781 1.00 95.94 209 THR A N 1
ATOM 1586 C CA . THR A 1 209 ? 17.660 -0.155 -22.602 1.00 95.94 209 THR A CA 1
ATOM 1587 C C . THR A 1 209 ? 16.310 -0.395 -23.271 1.00 95.94 209 THR A C 1
ATOM 1589 O O . THR A 1 209 ? 15.337 0.316 -23.023 1.00 95.94 209 THR A O 1
ATOM 1592 N N . THR A 1 210 ? 16.239 -1.408 -24.130 1.00 96.12 210 THR A N 1
ATOM 1593 C CA . THR A 1 210 ? 15.017 -1.776 -24.854 1.00 96.12 210 THR A CA 1
ATOM 1594 C C . THR A 1 210 ? 14.480 -3.106 -24.354 1.00 96.12 210 THR A C 1
ATOM 1596 O O . THR A 1 210 ? 15.270 -3.991 -24.041 1.00 96.12 210 THR A O 1
ATOM 1599 N N . TRP A 1 211 ? 13.160 -3.263 -24.378 1.00 95.62 211 TRP A N 1
ATOM 1600 C CA . TRP A 1 211 ? 12.474 -4.541 -24.209 1.00 95.62 211 TRP A CA 1
ATOM 1601 C C . TRP A 1 211 ? 11.670 -4.800 -25.478 1.00 95.62 211 TRP A C 1
ATOM 1603 O O . TRP A 1 211 ? 10.841 -3.974 -25.866 1.00 95.62 211 TRP A O 1
ATOM 1613 N N . SER A 1 212 ? 11.956 -5.900 -26.171 1.00 96.06 212 SER A N 1
ATOM 1614 C CA . SER A 1 212 ? 11.369 -6.173 -27.495 1.00 96.06 212 SER A CA 1
ATOM 1615 C C . SER A 1 212 ? 10.400 -7.353 -27.510 1.00 96.06 212 SER A C 1
ATOM 1617 O O . SER A 1 212 ? 9.843 -7.677 -28.559 1.00 96.06 212 SER A O 1
ATOM 1619 N N . GLY A 1 213 ? 10.177 -7.976 -26.352 1.00 95.31 213 GLY A N 1
ATOM 1620 C CA . GLY A 1 213 ? 9.300 -9.132 -26.214 1.00 95.31 213 GLY A CA 1
ATOM 1621 C C . GLY A 1 213 ? 9.847 -10.363 -26.925 1.00 95.31 213 GLY A C 1
ATOM 1622 O O . GLY A 1 213 ? 9.084 -11.147 -27.488 1.00 95.31 213 GLY A O 1
ATOM 1623 N N . THR A 1 214 ? 11.171 -10.534 -26.941 1.00 96.88 214 THR A N 1
ATOM 1624 C CA . THR A 1 214 ? 11.773 -11.795 -27.385 1.00 96.88 214 THR A CA 1
ATOM 1625 C C . THR A 1 214 ? 11.299 -12.947 -26.502 1.00 96.88 214 THR A C 1
ATOM 1627 O O . THR A 1 214 ? 10.945 -12.750 -25.341 1.00 96.88 214 THR A O 1
ATOM 1630 N N . ALA A 1 215 ? 11.348 -14.174 -27.026 1.00 96.94 215 ALA A N 1
ATOM 1631 C CA . ALA A 1 215 ? 10.997 -15.359 -26.244 1.00 96.94 215 ALA A CA 1
ATOM 1632 C C . ALA A 1 215 ? 11.779 -15.430 -24.919 1.00 96.94 215 ALA A C 1
ATOM 1634 O O . ALA A 1 215 ? 11.184 -15.661 -23.880 1.00 96.94 215 ALA A O 1
ATOM 1635 N N . ALA A 1 216 ? 13.080 -15.118 -24.929 1.00 94.12 216 ALA A N 1
ATOM 1636 C CA . ALA A 1 216 ? 13.903 -15.128 -23.718 1.00 94.12 216 ALA A CA 1
ATOM 1637 C C . ALA A 1 216 ? 13.489 -14.061 -22.684 1.00 94.12 216 ALA A C 1
ATOM 1639 O O . ALA A 1 216 ? 13.502 -14.329 -21.483 1.00 94.12 216 ALA A O 1
ATOM 1640 N N . GLU A 1 217 ? 13.118 -12.856 -23.129 1.00 94.31 217 GLU A N 1
ATOM 1641 C CA . GLU A 1 217 ? 12.605 -11.799 -22.244 1.00 94.31 217 GLU A CA 1
ATOM 1642 C C . GLU A 1 217 ? 11.252 -12.188 -21.637 1.00 94.31 217 GLU A C 1
ATOM 1644 O O . GLU A 1 217 ? 11.032 -11.986 -20.443 1.00 94.31 217 GLU A O 1
ATOM 1649 N N . ILE A 1 218 ? 10.366 -12.775 -22.448 1.00 94.00 218 ILE A N 1
ATOM 1650 C CA . ILE A 1 218 ? 9.063 -13.276 -22.000 1.00 94.00 218 ILE A CA 1
ATOM 1651 C C . ILE A 1 218 ? 9.243 -14.425 -21.003 1.00 94.00 218 ILE A C 1
ATOM 1653 O O . ILE A 1 218 ? 8.614 -14.398 -19.950 1.00 94.00 218 ILE A O 1
ATOM 1657 N N . ASP A 1 219 ? 10.121 -15.388 -21.287 1.00 91.69 219 ASP A N 1
ATOM 1658 C CA . ASP A 1 219 ? 10.401 -16.523 -20.401 1.00 91.69 219 ASP A CA 1
ATOM 1659 C C . ASP A 1 219 ? 10.989 -16.050 -19.064 1.00 91.69 219 ASP A C 1
ATOM 1661 O O . ASP A 1 219 ? 10.622 -16.556 -18.007 1.00 91.69 219 ASP A O 1
ATOM 1665 N N . THR A 1 220 ? 11.857 -15.033 -19.090 1.00 87.69 220 THR A N 1
ATOM 1666 C CA . THR A 1 220 ? 12.408 -14.426 -17.868 1.00 87.69 220 THR A CA 1
ATOM 1667 C C . THR A 1 220 ? 11.303 -13.769 -17.041 1.00 87.69 220 THR A C 1
ATOM 1669 O O . THR A 1 220 ? 11.199 -14.017 -15.841 1.00 87.69 220 THR A O 1
ATOM 1672 N N . LEU A 1 221 ? 10.446 -12.965 -17.678 1.00 89.62 221 LEU A N 1
ATOM 1673 C CA . LEU A 1 221 ? 9.318 -12.319 -17.008 1.00 89.62 221 LEU A CA 1
ATOM 1674 C C . LEU A 1 221 ? 8.353 -13.356 -16.415 1.00 89.62 221 LEU A C 1
ATOM 1676 O O . LEU A 1 221 ? 7.979 -13.248 -15.248 1.00 89.62 221 LEU A O 1
ATOM 1680 N N . ALA A 1 222 ? 7.995 -14.383 -17.186 1.00 88.62 222 ALA A N 1
ATOM 1681 C CA . ALA A 1 222 ? 7.130 -15.465 -16.731 1.00 88.62 222 ALA A CA 1
ATOM 1682 C C . ALA A 1 222 ? 7.739 -16.192 -15.525 1.00 88.62 222 ALA A C 1
ATOM 1684 O O . ALA A 1 222 ? 7.082 -16.306 -14.494 1.00 88.62 222 ALA A O 1
ATOM 1685 N N . GLY A 1 223 ? 9.016 -16.578 -15.605 1.00 85.38 223 GLY A N 1
ATOM 1686 C CA . GLY A 1 223 ? 9.715 -17.268 -14.520 1.00 85.38 223 GLY A CA 1
ATOM 1687 C C . GLY A 1 223 ? 9.778 -16.459 -13.222 1.00 85.38 223 GLY A C 1
ATOM 1688 O O . GLY A 1 223 ? 9.653 -17.027 -12.140 1.00 85.38 223 GLY A O 1
ATOM 1689 N N . THR A 1 224 ? 9.900 -15.127 -13.297 1.00 79.56 224 THR A N 1
ATOM 1690 C CA . THR A 1 224 ? 9.836 -14.293 -12.081 1.00 79.56 224 THR A CA 1
ATOM 1691 C C . THR A 1 224 ? 8.453 -14.329 -11.426 1.00 79.56 224 THR A C 1
ATOM 1693 O O . THR A 1 224 ? 8.364 -14.370 -10.205 1.00 79.56 224 THR A O 1
ATOM 1696 N N . MET A 1 225 ? 7.371 -14.379 -12.207 1.00 84.38 225 MET A N 1
ATOM 1697 C CA . MET A 1 225 ? 6.008 -14.450 -11.667 1.00 84.38 225 MET A CA 1
ATOM 1698 C C . MET A 1 225 ? 5.622 -15.857 -11.198 1.00 84.38 225 MET A C 1
ATOM 1700 O O . MET A 1 225 ? 4.806 -15.984 -10.287 1.00 84.38 225 MET A O 1
ATOM 1704 N N . GLU A 1 226 ? 6.199 -16.910 -11.786 1.00 85.94 226 GLU A N 1
ATOM 1705 C CA . GLU A 1 226 ? 5.900 -18.303 -11.428 1.00 85.94 226 GLU A CA 1
ATOM 1706 C C . GLU A 1 226 ? 6.114 -18.584 -9.938 1.00 85.94 226 GLU A C 1
ATOM 1708 O O . GLU A 1 226 ? 5.312 -19.303 -9.344 1.00 85.94 226 GLU A O 1
ATOM 1713 N N . ALA A 1 227 ? 7.136 -17.984 -9.319 1.00 77.00 227 ALA A N 1
ATOM 1714 C CA . ALA A 1 227 ? 7.402 -18.130 -7.888 1.00 77.00 227 ALA A CA 1
ATOM 1715 C C . ALA A 1 227 ? 6.213 -17.670 -7.028 1.00 77.00 227 ALA A C 1
ATOM 1717 O O . ALA A 1 227 ? 5.776 -18.399 -6.139 1.00 77.00 227 ALA A O 1
ATOM 1718 N N . ALA A 1 228 ? 5.644 -16.502 -7.337 1.00 81.25 228 ALA A N 1
ATOM 1719 C CA . ALA A 1 228 ? 4.475 -15.979 -6.640 1.00 81.25 228 ALA A CA 1
ATOM 1720 C C . ALA A 1 228 ? 3.211 -16.807 -6.931 1.00 81.25 228 ALA A C 1
ATOM 1722 O O . ALA A 1 228 ? 2.415 -17.055 -6.031 1.00 81.25 228 ALA A O 1
ATOM 1723 N N . VAL A 1 229 ? 3.040 -17.277 -8.174 1.00 80.50 229 VAL A N 1
ATOM 1724 C CA . VAL A 1 229 ? 1.876 -18.090 -8.571 1.00 80.50 229 VAL A CA 1
ATOM 1725 C C . VAL A 1 229 ? 1.889 -19.474 -7.919 1.00 80.50 229 VAL A C 1
ATOM 1727 O O . VAL A 1 229 ? 0.834 -19.959 -7.537 1.00 80.50 229 VAL A O 1
ATOM 1730 N N . CYS A 1 230 ? 3.051 -20.121 -7.785 1.00 82.81 230 CYS A N 1
ATOM 1731 C CA . CYS A 1 230 ? 3.148 -21.466 -7.205 1.00 82.81 230 CYS A CA 1
ATOM 1732 C C . CYS A 1 230 ? 2.957 -21.496 -5.684 1.00 82.81 230 CYS A C 1
ATOM 1734 O O . CYS A 1 230 ? 2.749 -22.572 -5.125 1.00 82.81 230 CYS A O 1
ATOM 1736 N N . TRP A 1 231 ? 3.097 -20.349 -5.020 1.00 82.50 231 TRP A N 1
ATOM 1737 C CA . TRP A 1 231 ? 2.912 -20.229 -3.578 1.00 82.50 231 TRP A CA 1
ATOM 1738 C C . TRP A 1 231 ? 1.428 -20.210 -3.168 1.00 82.50 231 TRP A C 1
ATOM 1740 O O . TRP A 1 231 ? 1.105 -20.720 -2.096 1.00 82.50 231 TRP A O 1
ATOM 1750 N N . ALA A 1 232 ? 0.548 -19.652 -4.011 1.00 68.38 232 ALA A N 1
ATOM 1751 C CA . ALA A 1 232 ? -0.893 -19.510 -3.762 1.00 68.38 232 ALA A CA 1
ATOM 1752 C C . ALA A 1 232 ? -1.697 -20.787 -4.073 1.00 68.38 232 ALA A C 1
ATOM 1754 O O . ALA A 1 232 ? -2.716 -21.016 -3.379 1.00 68.38 232 ALA A O 1
#

Sequence (232 aa):
MEIVTELDAVPGSEFIDVEVAADVAVAGGFRSVRLPVPFTRYLEPDGTVDPAFLAAVEDELAVLTDHGLTVVVSCSCTIESIDAFHALWAQLAPALADQPPSVYFELANEPVWHGTDSPVIPDFGADNILHAADWNQAVATVLPTVRASNPERIVVVTGPDLSFPQAVPELVLPDDDRHLIVTFHQYQPLQFTHQGAGWLPGSDAWLGTTWSGTAAEIDTLAGTMEAAVCWA

Radius of gyration: 18.03 Å; chains: 1; bounding box: 42×42×48 Å

pLDDT: mean 89.29, std 13.23, range [33.59, 98.81]

Foldseek 3Di:
DEAFAPQNDDPPDDHDHLLRVLVVCVVVVHQAYEYEHQQVVQADPVLDGDPVSLVVVVVSLCSNVVSNHQYEYAHQYAAQALVSLQVSLLRVLQSCLPRDLSYAYESHQQYWHDDAPDPQDDPLPVPTWFALVRLQVSCVSRVVSNCVSHVQRAYEYAFTRSSFLLRLLSHDDDPPDPRYDYGGDDCPPVLARCQPPPSDPPSVVSPPPDDDPPPVSVVVSVVRNVNNVVND

Secondary structure (DSSP, 8-state):
-B---TTTPPTT-----HHHHHHHHHHTT--EEEEEE-GGGGB-TTSPBPHHHHHHHHHHHHHHHHTT-EEEEEE---BS-HHHHHHHHHHHHHHTTTS-TTEEEES-SS-BBS--S-SS-----GGGB--HHHHHHHHHHHHHHHHHH-SS--EEEE-HHHH-GGGGGG----TT--SEEEE-----SHHHHSTT-TTSTTGGGGTT------HHHHHHHHHHHHHHHHH-